Protein AF-0000000074374786 (afdb_homodimer)

InterPro domains:
  IPR005379 Factor o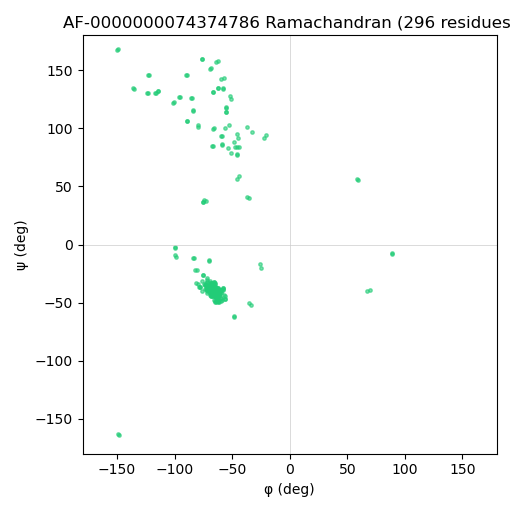f DNA methylation 1-5/IDN2 , domain XH [PF03469] (100-147)
  IPR045177 Factor of DNA methylation 1-5/IDN2 [PTHR21596] (112-147)

Nearest PDB structures (foldseek):
  9brq-assembly1_7  TM=4.230E-01  e=5.115E+00  Mus musculus
  7w1m-assembly1_A  TM=3.892E-01  e=8.309E+00  Homo sapiens
  8t8f-assembly1_E  TM=5.100E-01  e=1.530E+00  Saccharomyces cerevisiae W303

Secondary structure (DSSP, 8-state):
-----------HHHHHHHHHHHHHHHHHHHHHHHHHHHHHHHHHHHHHHHHHHHHHHHHHHHHHHHHHHHHHHHHHHHHHHHHHHHHHTT--TTSSEEEEEEE-S--TT-S---EEEEEEETTTTEEPPHHHHHHHHHHHHHHHHHHHH-/-----------HHHHHHHHHHHHHHHHHHHHHHHHHHHHHHHHHHHHHHHHHHHHHHHHHHHHHHHHHHHHHHHHHHHHHHHHHHHHHTT--TTSSEEEEEEE-S--TT-S---EEEEEEETTTTEEPPHHHHHHHHHHHHHHHHHHHH-

Radius of gyration: 43.71 Å; Cα contacts (8 Å, |Δi|>4): 283; chains: 2; bounding box: 45×149×90 Å

pLDDT: mean 82.84, std 17.41, range [30.39, 98.19]

Foldseek 3Di:
DPPPPPPPPPPVPVVVVVVVVVVVVVVVVVVVVVVVVVVVVVVVVVVVVVVVVVVVVVVVVVVVVVVVVVVVVVVVQVVLQVVLQVVQPPPDLPAQKGKDWDFDPPPVVPPRRDTDIAIAGSVVGDGDGSVVSVVRVVVVVVVVVVVVVD/DPPPPPPPCPPVPVVVVVVVVVVVVVVVVVVVVVVVVVVVVVVVVVVVVVVVVVVVVVVVVVVVVVVVVVVVVVVVQVVLQVVLQVVQPPPDLPAQKGKDWDQDPPPVVPPRRPTDIAIAGSVVGDGDGSVVSVVRVVVVVVVVVVVVVD

Solvent-accessible surface area (backbone atoms only — not comparable to full-atom values): 16540 Å² total; per-residue (Å²): 135,86,75,77,78,76,73,74,78,72,69,66,30,53,57,50,32,52,54,50,52,52,49,51,54,51,48,53,51,50,50,53,51,49,51,52,50,48,51,52,50,52,50,52,52,51,52,51,47,52,51,50,52,50,50,43,51,53,50,51,51,52,43,52,52,50,51,52,53,36,49,53,54,49,48,50,47,50,50,26,44,49,46,48,39,65,63,37,56,91,56,58,80,82,36,62,64,34,63,39,75,40,68,45,77,81,43,80,84,73,56,78,42,63,65,43,78,36,46,22,25,55,84,76,72,41,79,43,51,62,39,55,50,45,49,48,51,46,51,52,28,54,52,34,47,51,59,66,74,103,135,82,76,76,78,74,74,73,76,72,65,66,32,51,59,50,32,53,54,49,52,51,50,50,54,51,48,52,51,51,51,52,51,49,51,51,50,48,52,52,51,54,51,51,51,51,50,51,47,53,52,49,50,52,51,44,52,52,49,50,51,52,44,53,51,50,51,53,54,36,49,53,54,49,48,49,46,50,50,25,44,50,46,49,40,64,61,36,55,89,56,58,80,83,36,61,64,32,62,40,75,42,67,44,76,80,43,80,86,73,58,78,42,63,65,43,77,35,47,22,23,55,82,76,70,39,79,44,52,61,38,56,50,46,50,49,52,46,52,50,29,53,52,33,46,52,60,66,75,104

Organism: Artemisia annua (NCBI:txid35608)

Structure (mmCIF, N/CA/C/O backbone):
data_AF-0000000074374786-model_v1
#
loop_
_entity.id
_entity.type
_entity.pdbx_description
1 polymer 'Factor of DNA methylation 1-5/IDN2 domain-containing protein'
#
loop_
_atom_site.group_PDB
_atom_site.id
_atom_site.type_symbol
_atom_site.label_atom_id
_atom_site.label_alt_id
_atom_site.label_comp_id
_atom_site.label_asym_id
_atom_site.label_entity_id
_atom_site.label_seq_id
_atom_site.pdbx_PDB_ins_code
_atom_site.Cartn_x
_atom_site.Cartn_y
_atom_site.Cartn_z
_atom_site.occupancy
_atom_site.B_iso_or_equiv
_atom_site.auth_seq_id
_atom_site.auth_comp_id
_atom_site.auth_asym_id
_atom_site.auth_atom_id
_atom_site.pdbx_PDB_model_num
ATOM 1 N N . MET A 1 1 ? -25.703 88.125 58.562 1 30.39 1 MET A N 1
ATOM 2 C CA . MET A 1 1 ? -24.25 87.938 58.594 1 30.39 1 MET A CA 1
ATOM 3 C C . MET A 1 1 ? -23.797 87.25 57.312 1 30.39 1 MET A C 1
ATOM 5 O O . MET A 1 1 ? -24.328 86.188 56.938 1 30.39 1 MET A O 1
ATOM 9 N N . LEU A 1 2 ? -23.359 88 56.25 1 35.97 2 LEU A N 1
ATOM 10 C CA . LEU A 1 2 ? -22.953 87.688 54.875 1 35.97 2 LEU A CA 1
ATOM 11 C C . LEU A 1 2 ? -21.656 86.875 54.875 1 35.97 2 LEU A C 1
ATOM 13 O O . LEU A 1 2 ? -20.625 87.312 55.375 1 35.97 2 LEU A O 1
ATOM 17 N N . PHE A 1 3 ? -21.719 85.5 55.031 1 40.88 3 PHE A N 1
ATOM 18 C CA . PHE A 1 3 ? -20.578 84.625 55.031 1 40.88 3 PHE A CA 1
ATOM 19 C C . PHE A 1 3 ? -19.703 84.812 53.812 1 40.88 3 PHE A C 1
ATOM 21 O O . PHE A 1 3 ? -20.219 84.812 52.688 1 40.88 3 PHE A O 1
ATOM 28 N N . PRO A 1 4 ? -18.562 85.5 53.906 1 37.03 4 PRO A N 1
ATOM 29 C CA . PRO A 1 4 ? -17.672 85.688 52.75 1 37.03 4 PRO A CA 1
ATOM 30 C C . PRO A 1 4 ? -17.172 84.312 52.156 1 37.03 4 PRO A C 1
ATOM 32 O O . PRO A 1 4 ? -16.781 83.438 52.906 1 37.03 4 PRO A O 1
ATOM 35 N N . PHE A 1 5 ? -17.875 83.75 51.125 1 38.12 5 PHE A N 1
ATOM 36 C CA . PHE A 1 5 ? -17.406 82.625 50.344 1 38.12 5 PHE A CA 1
ATOM 37 C C . PHE A 1 5 ? -15.938 82.812 49.938 1 38.12 5 PHE A C 1
ATOM 39 O O . PHE A 1 5 ? -15.594 83.812 49.312 1 38.12 5 PHE A O 1
ATOM 46 N N . ILE A 1 6 ? -15.094 82.562 50.906 1 36.75 6 ILE A N 1
ATOM 47 C CA . ILE A 1 6 ? -13.664 82.625 50.594 1 36.75 6 ILE A CA 1
ATOM 48 C C . ILE A 1 6 ? -13.391 81.688 49.375 1 36.75 6 ILE A C 1
ATOM 50 O O . ILE A 1 6 ? -13.641 80.5 49.406 1 36.75 6 ILE A O 1
ATOM 54 N N . ALA A 1 7 ? -13.609 82.125 48.156 1 38.12 7 ALA A N 1
ATOM 55 C CA . ALA A 1 7 ? -13.148 81.562 46.906 1 38.12 7 ALA A CA 1
ATOM 56 C C . ALA A 1 7 ? -11.664 81.188 47 1 38.12 7 ALA A C 1
ATOM 58 O O . ALA A 1 7 ? -10.805 82.062 47 1 38.12 7 ALA A O 1
ATOM 59 N N . ILE A 1 8 ? -11.328 80.375 47.938 1 40.03 8 ILE A N 1
ATOM 60 C CA . ILE A 1 8 ? -9.961 79.875 47.781 1 40.03 8 ILE A CA 1
ATOM 61 C C . ILE A 1 8 ? -9.703 79.438 46.344 1 40.03 8 ILE A C 1
ATOM 63 O O . ILE A 1 8 ? -10.43 78.625 45.812 1 40.03 8 ILE A O 1
ATOM 67 N N . GLY A 1 9 ? -9.352 80.25 45.406 1 33.72 9 GLY A N 1
ATOM 68 C CA . GLY A 1 9 ? -8.875 80.062 44.031 1 33.72 9 GLY A CA 1
ATOM 69 C C . GLY A 1 9 ? -7.969 78.875 43.875 1 33.72 9 GLY A C 1
ATOM 70 O O . GLY A 1 9 ? -6.746 79 43.938 1 33.72 9 GLY A O 1
ATOM 71 N N . PHE A 1 10 ? -8.195 77.688 44.5 1 43.5 10 PHE A N 1
ATOM 72 C CA . PHE A 1 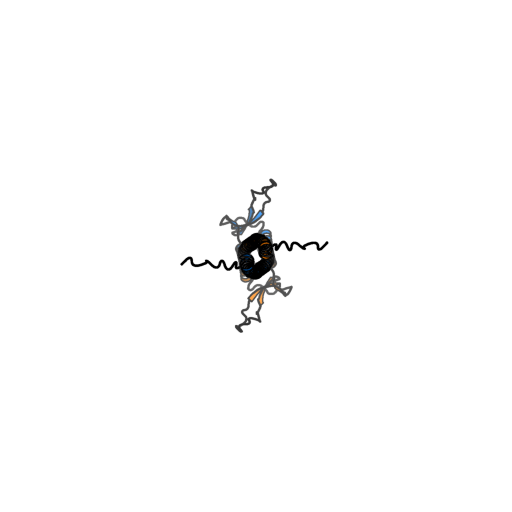10 ? -7.426 76.5 44.125 1 43.5 10 PHE A CA 1
ATOM 73 C C . PHE A 1 10 ? -7.375 76.375 42.594 1 43.5 10 PHE A C 1
ATOM 75 O O . PHE A 1 10 ? -8.414 76.438 41.938 1 43.5 10 PHE A O 1
ATOM 82 N N . SER A 1 11 ? -6.438 76.812 41.875 1 46.09 11 SER A N 1
ATOM 83 C CA . SER A 1 11 ? -6.281 76.812 40.438 1 46.09 11 SER A CA 1
ATOM 84 C C . SER A 1 11 ? -6.594 75.438 39.812 1 46.09 11 SER A C 1
ATOM 86 O O . SER A 1 11 ? -5.949 74.438 40.156 1 46.09 11 SER A O 1
ATOM 88 N N . PRO A 1 12 ? -7.734 74.938 39.469 1 55.72 12 PRO A N 1
ATOM 89 C CA . PRO A 1 12 ? -8.258 73.75 38.75 1 55.72 12 PRO A CA 1
ATOM 90 C C . PRO A 1 12 ? -7.25 73.188 37.75 1 55.72 12 PRO A C 1
ATOM 92 O O . PRO A 1 12 ? -7.266 71.938 37.531 1 55.72 12 PRO A O 1
ATOM 95 N N . SER A 1 13 ? -6.266 73.875 37.375 1 61.19 13 SER A N 1
ATOM 96 C CA . SER A 1 13 ? -5.402 73.5 36.25 1 61.19 13 SER A CA 1
ATOM 97 C C . SER A 1 13 ? -4.379 72.438 36.656 1 61.19 13 SER A C 1
ATOM 99 O O . SER A 1 13 ? -4.117 71.5 35.906 1 61.19 13 SER A O 1
ATOM 101 N N . LYS A 1 14 ? -3.906 72.5 37.906 1 69.19 14 LYS A N 1
ATOM 102 C CA . LYS A 1 14 ? -2.904 71.562 38.344 1 69.19 14 LYS A CA 1
ATOM 103 C C . LYS A 1 14 ? -3.539 70.188 38.688 1 69.19 14 LYS A C 1
ATOM 105 O O . LYS A 1 14 ? -2.98 69.125 38.375 1 69.19 14 LYS A O 1
ATOM 110 N N . LYS A 1 15 ? -4.781 70.188 39.281 1 74.88 15 LYS A N 1
ATOM 111 C CA . LYS A 1 15 ? -5.496 69 39.625 1 74.88 15 LYS A CA 1
ATOM 112 C C . LYS A 1 15 ? -5.871 68.188 38.375 1 74.88 15 LYS A C 1
ATOM 114 O O . LYS A 1 15 ? -5.727 67 38.312 1 74.88 15 LYS A O 1
ATOM 119 N N . GLU A 1 16 ? -6.25 69 37.5 1 76.44 16 GLU A N 1
ATOM 120 C CA . GLU A 1 16 ? -6.605 68.375 36.219 1 76.44 16 GLU A CA 1
ATOM 121 C C . GLU A 1 16 ? -5.391 67.688 35.562 1 76.44 16 GLU A C 1
ATOM 123 O O . GLU A 1 16 ? -5.473 66.625 35.031 1 76.44 16 GLU A O 1
ATOM 128 N N . SER A 1 17 ? -4.277 68.375 35.688 1 77.38 17 SER A N 1
ATOM 129 C CA . SER A 1 17 ? -3.039 67.875 35.156 1 77.38 17 SER A CA 1
ATOM 130 C C . SER A 1 17 ? -2.596 66.625 35.875 1 77.38 17 SER A C 1
ATOM 132 O O . SER A 1 17 ? -2.162 65.625 35.281 1 77.38 17 SER A O 1
ATOM 134 N N . GLU A 1 18 ? -2.807 66.625 37.156 1 80.19 18 GLU A N 1
ATOM 135 C CA . GLU A 1 18 ? -2.426 65.5 37.969 1 80.19 18 GLU A CA 1
ATOM 136 C C . GLU A 1 18 ? -3.32 64.312 37.688 1 80.19 18 GLU A C 1
ATOM 138 O O . GLU A 1 18 ? -2.846 63.156 37.656 1 80.19 18 GLU A O 1
ATOM 143 N N . ASP A 1 19 ? -4.617 64.625 37.5 1 82.19 19 ASP A N 1
ATOM 144 C CA . ASP A 1 19 ? -5.566 63.531 37.156 1 82.19 19 ASP A CA 1
ATOM 145 C C . ASP A 1 19 ? -5.281 62.969 35.781 1 82.19 19 ASP A C 1
ATOM 147 O O . ASP A 1 19 ? -5.348 61.75 35.594 1 82.19 19 ASP A O 1
ATOM 151 N N . LEU A 1 20 ? -4.852 63.75 34.906 1 78.44 20 LEU A N 1
ATOM 152 C CA . LEU A 1 20 ? -4.539 63.312 33.531 1 78.44 20 LEU A CA 1
ATOM 153 C C . LEU A 1 20 ? -3.254 62.5 33.5 1 78.44 20 LEU A C 1
ATOM 155 O O . LEU A 1 20 ? -3.158 61.531 32.781 1 78.44 20 LEU A O 1
ATOM 159 N N . LYS A 1 21 ? -2.336 62.875 34.344 1 81.81 21 LYS A N 1
ATOM 160 C CA . LYS A 1 21 ? -1.081 62.125 34.469 1 81.81 21 LYS A CA 1
ATOM 161 C C . LYS A 1 21 ? -1.312 60.75 35.031 1 81.81 21 LYS A C 1
ATOM 163 O O . LYS A 1 21 ? -0.73 59.75 34.562 1 81.81 21 LYS A O 1
ATOM 168 N N . LYS A 1 22 ? -2.236 60.594 35.906 1 84.44 22 LYS A N 1
ATOM 169 C CA . LYS A 1 22 ? -2.57 59.312 36.5 1 84.44 22 LYS A CA 1
ATOM 170 C C . LYS A 1 22 ? -3.246 58.406 35.469 1 84.44 22 LYS A C 1
ATOM 172 O O . LYS A 1 22 ? -2.947 57.219 35.406 1 84.44 22 LYS A O 1
ATOM 177 N N . GLU A 1 23 ? -4.09 59.062 34.719 1 81.56 23 GLU A N 1
ATOM 178 C CA . GLU A 1 23 ? -4.781 58.281 33.688 1 81.56 23 GLU A CA 1
ATOM 179 C C . GLU A 1 23 ? -3.816 57.812 32.625 1 81.56 23 GLU A C 1
ATOM 181 O O . GLU A 1 23 ? -3.9 56.688 32.156 1 81.56 23 GLU A O 1
ATOM 186 N N . LEU A 1 24 ? -2.854 58.625 32.281 1 82.12 24 LEU A N 1
ATOM 187 C CA . LEU A 1 24 ? -1.853 58.281 31.281 1 82.12 24 LEU A CA 1
ATOM 188 C C . LEU A 1 24 ? -0.989 57.125 31.75 1 82.12 24 LEU A C 1
ATOM 190 O O . LEU A 1 24 ? -0.704 56.219 30.969 1 82.12 24 LEU A O 1
ATOM 194 N N . VAL A 1 25 ? -0.719 57.188 33 1 83.25 25 VAL A N 1
ATOM 195 C CA . VAL A 1 25 ? 0.105 56.125 33.562 1 83.25 25 VAL A CA 1
ATOM 196 C C . VAL A 1 25 ? -0.662 54.812 33.562 1 83.25 25 VAL A C 1
ATOM 198 O O . VAL A 1 25 ? -0.1 53.781 33.219 1 83.25 25 VAL A O 1
ATOM 201 N N . ALA A 1 26 ? -2.002 54.875 33.75 1 87.31 26 ALA A N 1
ATOM 202 C CA . ALA A 1 26 ? -2.85 53.688 33.75 1 87.31 26 ALA A CA 1
ATOM 203 C C . ALA A 1 26 ? -2.984 53.125 32.344 1 87.31 26 ALA A C 1
ATOM 205 O O . ALA A 1 26 ? -2.912 51.906 32.188 1 87.31 26 ALA A O 1
ATOM 206 N N . ILE A 1 27 ? -3.016 53.969 31.469 1 81.69 27 ILE A N 1
ATOM 207 C CA . ILE A 1 27 ? -3.188 53.531 30.094 1 81.69 27 ILE A CA 1
ATOM 208 C C . ILE A 1 27 ? -1.895 52.875 29.594 1 81.69 27 ILE A C 1
ATOM 210 O O . ILE A 1 27 ? -1.924 51.844 28.922 1 81.69 27 ILE A O 1
ATOM 214 N N . TYR A 1 28 ? -0.793 53.438 30 1 82.81 28 TYR A N 1
ATOM 215 C CA . TYR A 1 28 ? 0.498 52.906 29.594 1 82.81 28 TYR A CA 1
ATOM 216 C C . TYR A 1 28 ? 0.706 51.5 30.172 1 82.81 28 TYR A C 1
ATOM 218 O O . TYR A 1 28 ? 1.238 50.625 29.5 1 82.81 28 TYR A O 1
ATOM 226 N N . LYS A 1 29 ? 0.155 51.312 31.344 1 85.62 29 LYS A N 1
ATOM 227 C CA . LYS A 1 29 ? 0.26 50 31.984 1 85.62 29 LYS A CA 1
ATOM 228 C C . LYS A 1 29 ? -0.615 48.969 31.281 1 85.62 29 LYS A C 1
ATOM 230 O O . LYS A 1 29 ? -0.199 47.844 31.094 1 85.62 29 LYS A O 1
ATOM 235 N N . GLN A 1 30 ? -1.763 49.438 30.875 1 82.75 30 GLN A N 1
ATOM 236 C CA . GLN A 1 30 ? -2.678 48.531 30.172 1 82.75 30 GLN A CA 1
ATOM 237 C C . GLN A 1 30 ? -2.119 48.156 28.797 1 82.75 30 GLN A C 1
ATOM 239 O O . GLN A 1 30 ? -2.195 47 28.406 1 82.75 30 GLN A O 1
ATOM 244 N N . ILE A 1 31 ? -1.527 49.125 28.219 1 78.88 31 ILE A N 1
ATOM 245 C CA . ILE A 1 31 ? -0.938 48.875 26.906 1 78.88 31 ILE A CA 1
ATOM 246 C C . ILE A 1 31 ? 0.208 47.875 27.031 1 78.88 31 ILE A C 1
ATOM 248 O O . ILE A 1 31 ? 0.322 46.938 26.219 1 78.88 31 ILE A O 1
ATOM 252 N N . ALA A 1 32 ? 0.968 48.062 28.078 1 81.94 32 ALA A N 1
ATOM 253 C CA . ALA A 1 32 ? 2.1 47.156 28.312 1 81.94 32 ALA A CA 1
ATOM 254 C C . ALA A 1 32 ? 1.625 45.75 28.562 1 81.94 32 ALA A C 1
ATOM 256 O O . ALA A 1 32 ? 2.209 44.781 28.047 1 81.94 32 ALA A O 1
ATOM 257 N N . GLU A 1 33 ? 0.5 45.594 29.266 1 83.5 33 GLU A N 1
ATOM 258 C CA . GLU A 1 33 ? -0.062 44.281 29.562 1 83.5 33 GLU A CA 1
ATOM 259 C C . GLU A 1 33 ? -0.651 43.625 28.312 1 83.5 33 GLU A C 1
ATOM 261 O O . GLU A 1 33 ? -0.465 42.438 28.094 1 83.5 33 GLU A O 1
ATOM 266 N N . LEU A 1 34 ? -1.238 44.406 27.531 1 77.69 34 LEU A N 1
ATOM 267 C CA . LEU A 1 34 ? -1.846 43.938 26.297 1 77.69 34 LEU A CA 1
ATOM 268 C C . LEU A 1 34 ? -0.777 43.5 25.297 1 77.69 34 LEU A C 1
ATOM 270 O O . LEU A 1 34 ? -0.939 42.469 24.625 1 77.69 34 LEU A O 1
ATOM 274 N N . GLU A 1 35 ? 0.297 44.25 25.297 1 79.38 35 GLU A N 1
ATOM 275 C CA . GLU A 1 35 ? 1.415 43.875 24.438 1 79.38 35 GLU A CA 1
ATOM 276 C C . GLU A 1 35 ? 2.033 42.562 24.844 1 79.38 35 GLU A C 1
ATOM 278 O O . GLU A 1 35 ? 2.387 41.75 24 1 79.38 35 GLU A O 1
ATOM 283 N N . GLU A 1 36 ? 2.078 42.406 26.141 1 85.88 36 GLU A N 1
ATOM 284 C CA . GLU A 1 36 ? 2.645 41.156 26.656 1 85.88 36 GLU A CA 1
ATOM 285 C C . GLU A 1 36 ? 1.751 39.969 26.328 1 85.88 36 GLU A C 1
ATOM 287 O O . GLU A 1 36 ? 2.24 38.906 25.922 1 85.88 36 GLU A O 1
ATOM 292 N N . GLN A 1 37 ? 0.446 40.156 26.406 1 83.25 37 GLN A N 1
ATOM 293 C CA . GLN A 1 37 ? -0.517 39.094 26.109 1 83.25 37 GLN A CA 1
ATOM 294 C C . GLN A 1 37 ? -0.536 38.75 24.625 1 83.25 37 GLN A C 1
ATOM 296 O O . GLN A 1 37 ? -0.607 37.594 24.234 1 83.25 37 GLN A O 1
ATOM 301 N N . LEU A 1 38 ? -0.424 39.781 23.891 1 80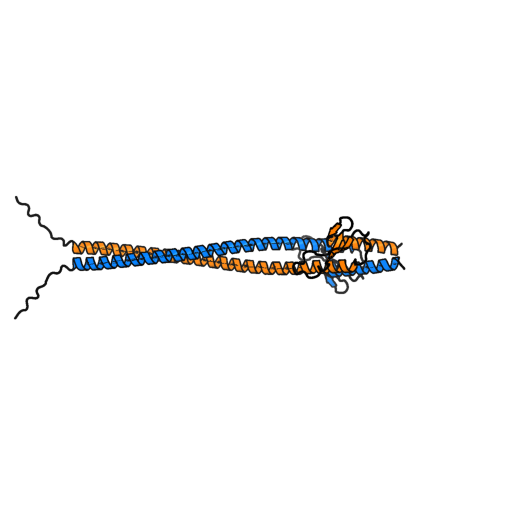.75 38 LEU A N 1
ATOM 302 C CA . LEU A 1 38 ? -0.408 39.625 22.438 1 80.75 38 LEU A CA 1
ATOM 303 C C . LEU A 1 38 ? 0.835 38.844 22 1 80.75 38 LEU A C 1
ATOM 305 O O . LEU A 1 38 ? 0.754 37.969 21.156 1 80.75 38 LEU A O 1
ATOM 309 N N . LYS A 1 39 ? 1.898 39.25 22.578 1 84.31 39 LYS A N 1
ATOM 310 C CA . LYS A 1 39 ? 3.148 38.531 22.281 1 84.31 39 LYS A CA 1
ATOM 311 C C . LYS A 1 39 ? 3.055 37.062 22.656 1 84.31 39 LYS A C 1
ATOM 313 O O . LYS A 1 39 ? 3.426 36.188 21.875 1 84.31 39 LYS A O 1
ATOM 318 N N . ALA A 1 40 ? 2.479 36.719 23.766 1 87.5 40 ALA A N 1
ATOM 319 C CA . ALA A 1 40 ? 2.342 35.344 24.25 1 87.5 40 ALA A CA 1
ATOM 320 C C . ALA A 1 40 ? 1.418 34.531 23.344 1 87.5 40 ALA A C 1
ATOM 322 O O . ALA A 1 40 ? 1.714 33.375 23.016 1 87.5 40 ALA A O 1
ATOM 323 N N . LYS A 1 41 ? 0.372 35.188 22.953 1 83.62 41 LYS A N 1
ATOM 324 C CA . LYS A 1 41 ? -0.595 34.531 22.094 1 83.62 41 LYS A CA 1
ATOM 325 C C . LYS A 1 41 ? 0.005 34.25 20.719 1 83.62 41 LYS A C 1
ATOM 327 O O . LYS A 1 41 ? -0.188 33.156 20.156 1 83.62 41 LYS A O 1
ATOM 332 N N . THR A 1 42 ? 0.714 35.219 20.156 1 82.69 42 THR A N 1
ATOM 333 C CA . THR A 1 42 ? 1.361 35.062 18.859 1 82.69 42 THR A CA 1
ATOM 334 C C . THR A 1 42 ? 2.398 33.938 18.906 1 82.69 42 THR A C 1
ATOM 336 O O . THR A 1 42 ? 2.486 33.125 17.969 1 82.69 42 THR A O 1
ATOM 339 N N . GLU A 1 43 ? 3.078 33.906 19.984 1 85.75 43 GLU A N 1
ATOM 340 C CA . GLU A 1 43 ? 4.09 32.875 20.141 1 85.75 43 GLU A CA 1
ATOM 341 C C . GLU A 1 43 ? 3.447 31.484 20.25 1 85.75 43 GLU A C 1
ATOM 343 O O . GLU A 1 43 ? 3.945 30.516 19.672 1 85.75 43 GLU A O 1
ATOM 348 N N . SER A 1 44 ? 2.357 31.422 20.938 1 88.44 44 SER A N 1
ATOM 349 C CA . SER A 1 44 ? 1.634 30.156 21.078 1 88.44 44 SER A CA 1
ATOM 350 C C . SER A 1 44 ? 1.09 29.672 19.734 1 88.44 44 SER A C 1
ATOM 352 O O . SER A 1 44 ? 1.218 28.5 19.391 1 88.44 44 SER A O 1
ATOM 354 N N . LEU A 1 45 ? 0.626 30.594 18.969 1 84.12 45 LEU A N 1
ATOM 355 C CA . LEU A 1 45 ? 0.064 30.266 17.656 1 84.12 45 LEU A CA 1
ATOM 356 C C . LEU A 1 45 ? 1.162 29.859 16.688 1 84.12 45 LEU A C 1
ATOM 358 O O . LEU A 1 45 ? 0.988 28.922 15.898 1 84.12 45 LEU A O 1
ATOM 362 N N . HIS A 1 46 ? 2.244 30.562 16.781 1 83.44 46 HIS A N 1
ATOM 363 C CA . HIS A 1 46 ? 3.402 30.203 15.961 1 83.44 46 HIS A CA 1
ATOM 364 C C . HIS A 1 46 ? 3.912 28.812 16.297 1 83.44 46 HIS A C 1
ATOM 366 O O . HIS A 1 46 ? 4.203 28.016 15.391 1 83.44 46 HIS A O 1
ATOM 372 N N . SER A 1 47 ? 3.93 28.469 17.547 1 89.5 47 SER A N 1
ATOM 373 C CA . SER A 1 47 ? 4.371 27.156 17.984 1 89.5 47 SER A CA 1
ATOM 374 C C . SER A 1 47 ? 3.436 26.062 17.484 1 89.5 47 SER A C 1
ATOM 376 O O . SER A 1 47 ? 3.891 25.016 17 1 89.5 47 SER A O 1
ATOM 378 N N . LYS A 1 48 ? 2.219 26.297 17.562 1 86.94 48 LYS A N 1
ATOM 379 C CA . LYS A 1 48 ? 1.232 25.328 17.094 1 86.94 48 LYS A CA 1
ATOM 380 C C . LYS A 1 48 ? 1.352 25.109 15.586 1 86.94 48 LYS A C 1
ATOM 382 O O . LYS A 1 48 ? 1.287 23.969 15.117 1 86.94 48 LYS A O 1
ATOM 387 N N . SER A 1 49 ? 1.509 26.203 14.852 1 84.5 49 SER A N 1
ATOM 388 C CA . SER A 1 49 ? 1.674 26.125 13.406 1 84.5 49 SER A CA 1
ATOM 389 C C . SER A 1 49 ? 2.902 25.297 13.031 1 84.5 49 SER A C 1
ATOM 391 O O . SER A 1 49 ? 2.852 24.484 12.109 1 84.5 49 SER A O 1
ATOM 393 N N . MET A 1 50 ? 3.924 25.469 13.773 1 87.94 50 MET A N 1
ATOM 394 C CA . MET A 1 50 ? 5.16 24.734 13.523 1 87.94 50 MET A CA 1
ATOM 395 C C . MET A 1 50 ? 4.984 23.25 13.812 1 87.94 50 MET A C 1
ATOM 397 O O . MET A 1 50 ? 5.477 22.406 13.07 1 87.94 50 MET A O 1
ATOM 401 N N . GLU A 1 51 ? 4.258 22.938 14.797 1 91.12 51 GLU A N 1
ATOM 402 C CA . GLU A 1 51 ? 3.982 21.547 15.141 1 91.12 51 GLU A CA 1
ATOM 403 C C . GLU A 1 51 ? 3.158 20.859 14.055 1 91.12 51 GLU A C 1
ATOM 405 O O . GLU A 1 51 ? 3.436 19.719 13.688 1 91.12 51 GLU A O 1
ATOM 410 N N . LEU A 1 52 ? 2.287 21.578 13.547 1 90.69 52 LEU A N 1
ATOM 411 C CA . LEU A 1 52 ? 1.408 21.031 12.523 1 90.69 52 LEU A CA 1
ATOM 412 C C . LEU A 1 52 ? 2.162 20.828 11.211 1 90.69 52 LEU A C 1
ATOM 414 O O . LEU A 1 52 ? 1.952 19.828 10.523 1 90.69 52 LEU A O 1
ATOM 418 N N . GLU A 1 53 ? 3.057 21.703 10.953 1 88.56 53 GLU A N 1
ATOM 419 C CA . GLU A 1 53 ? 3.883 21.578 9.758 1 88.56 53 GLU A CA 1
ATOM 420 C C . GLU A 1 53 ? 4.789 20.359 9.836 1 88.56 53 GLU A C 1
ATOM 422 O O . GLU A 1 53 ? 4.957 19.641 8.844 1 88.56 53 GLU A O 1
ATOM 427 N N . ILE A 1 54 ? 5.273 20.109 10.953 1 92.31 54 ILE A N 1
ATOM 428 C CA . ILE A 1 54 ? 6.133 18.953 11.172 1 92.31 54 ILE A CA 1
ATOM 429 C C . ILE A 1 54 ? 5.316 17.672 11.039 1 92.31 54 ILE A C 1
ATOM 431 O O . ILE A 1 54 ? 5.742 16.734 10.375 1 92.31 54 ILE A O 1
ATOM 435 N N . ALA A 1 55 ? 4.164 17.703 11.602 1 89.62 55 ALA A N 1
ATOM 436 C CA . ALA A 1 55 ? 3.281 16.547 11.516 1 89.62 55 ALA A CA 1
ATOM 437 C C . ALA A 1 55 ? 2.912 16.25 10.07 1 89.62 55 ALA A C 1
ATOM 439 O O . ALA A 1 55 ? 2.908 15.086 9.648 1 89.62 55 ALA A O 1
ATOM 440 N N . LEU A 1 56 ? 2.668 17.297 9.398 1 90 56 LEU A N 1
ATOM 441 C CA . LEU A 1 56 ? 2.314 17.141 7.988 1 90 56 LEU A CA 1
ATOM 442 C C . LEU A 1 56 ? 3.471 16.547 7.195 1 90 56 LEU A C 1
ATOM 444 O O . LEU A 1 56 ? 3.264 15.664 6.363 1 90 56 LEU A O 1
ATOM 448 N N . GLN A 1 57 ? 4.555 16.953 7.453 1 92.38 57 GLN A N 1
ATOM 449 C CA . GLN A 1 57 ? 5.727 16.438 6.75 1 92.38 57 GLN A CA 1
ATOM 450 C C . GLN A 1 57 ? 5.977 14.977 7.074 1 92.38 57 GLN A C 1
ATOM 452 O O . GLN A 1 57 ? 6.324 14.188 6.191 1 92.38 57 GLN A O 1
ATOM 457 N N . GLU A 1 58 ? 5.781 14.633 8.289 1 93.31 58 GLU A N 1
ATOM 458 C CA . GLU A 1 58 ? 5.938 13.242 8.711 1 93.31 58 GLU A CA 1
ATOM 459 C C . GLU A 1 58 ? 4.922 12.336 8.023 1 93.31 58 GLU A C 1
ATOM 461 O O . GLU A 1 58 ? 5.266 11.25 7.551 1 93.31 58 GLU A O 1
ATOM 466 N N . LEU A 1 59 ? 3.811 12.828 7.934 1 90.75 59 LEU A N 1
ATOM 467 C CA . LEU A 1 59 ? 2.748 12.039 7.312 1 90.75 59 LEU A CA 1
ATOM 468 C C . LEU A 1 59 ? 2.971 11.914 5.809 1 90.75 59 LEU A C 1
ATOM 470 O O . LEU A 1 59 ? 2.688 10.867 5.219 1 90.75 59 LEU A O 1
ATOM 474 N N . GLU A 1 60 ? 3.459 12.914 5.246 1 90.75 60 GLU A N 1
ATOM 475 C CA . GLU A 1 60 ? 3.789 12.875 3.824 1 90.75 60 GLU A CA 1
ATOM 476 C C . GLU A 1 60 ? 4.879 11.844 3.541 1 90.75 60 GLU A C 1
ATOM 478 O O . GLU A 1 60 ? 4.809 11.117 2.549 1 90.75 60 GLU A O 1
ATOM 483 N N . ASN A 1 61 ? 5.781 11.812 4.395 1 93.19 61 ASN A N 1
ATOM 484 C CA . ASN A 1 61 ? 6.852 10.836 4.254 1 93.19 61 ASN A CA 1
ATOM 485 C C . ASN A 1 61 ? 6.332 9.406 4.422 1 93.19 61 ASN A C 1
ATOM 487 O O . ASN A 1 61 ? 6.723 8.508 3.676 1 93.19 61 ASN A O 1
ATOM 491 N N . LEU A 1 62 ? 5.488 9.211 5.363 1 89.69 62 LEU A N 1
ATOM 492 C CA . LEU A 1 62 ? 4.875 7.902 5.574 1 89.69 62 LEU A CA 1
ATOM 493 C C . LEU A 1 62 ? 4.055 7.484 4.359 1 89.69 62 LEU A C 1
ATOM 495 O O . LEU A 1 62 ? 4.121 6.332 3.93 1 89.69 62 LEU A O 1
ATOM 499 N N . GLN A 1 63 ? 3.393 8.453 3.799 1 86.12 63 GLN A N 1
ATOM 500 C CA . GLN A 1 63 ? 2.594 8.188 2.607 1 86.12 63 GLN A CA 1
ATOM 501 C C . GLN A 1 63 ? 3.475 7.762 1.438 1 86.12 63 GLN A C 1
ATOM 503 O O . GLN A 1 63 ? 3.125 6.844 0.693 1 86.12 63 GLN A O 1
ATOM 508 N N . LYS A 1 64 ? 4.504 8.422 1.287 1 92.38 64 LYS A N 1
ATOM 509 C CA . LYS A 1 64 ? 5.434 8.086 0.217 1 92.38 64 LYS A CA 1
ATOM 510 C C . LYS A 1 64 ? 5.988 6.676 0.397 1 92.38 64 LYS A C 1
ATOM 512 O O . LYS A 1 64 ? 6.047 5.898 -0.559 1 92.38 64 LYS A O 1
ATOM 517 N N . ASN A 1 65 ? 6.324 6.297 1.65 1 92.62 65 ASN A N 1
ATOM 518 C CA . ASN A 1 65 ? 6.852 4.969 1.945 1 92.62 65 ASN A CA 1
ATOM 519 C C . ASN A 1 65 ? 5.809 3.885 1.698 1 92.62 65 ASN A C 1
ATOM 521 O O . ASN A 1 65 ? 6.109 2.854 1.094 1 92.62 65 ASN A O 1
ATOM 525 N N . LEU A 1 66 ? 4.684 4.145 2.055 1 88.94 66 LEU A N 1
ATOM 526 C CA . LEU A 1 66 ? 3.604 3.182 1.866 1 88.94 66 LEU A CA 1
ATOM 527 C C . LEU A 1 66 ? 3.307 2.98 0.384 1 88.94 66 LEU A C 1
ATOM 529 O O . LEU A 1 66 ? 3.068 1.854 -0.058 1 88.94 66 LEU A O 1
ATOM 533 N N . THR A 1 67 ? 3.309 4.062 -0.347 1 92.12 67 THR A N 1
ATOM 534 C CA . THR A 1 67 ? 3.088 3.982 -1.786 1 92.12 67 THR A CA 1
ATOM 535 C C . THR A 1 67 ? 4.18 3.15 -2.453 1 92.12 67 THR A C 1
ATOM 537 O O . THR A 1 67 ? 3.896 2.34 -3.338 1 92.12 67 THR A O 1
ATOM 540 N N . LEU A 1 68 ? 5.395 3.301 -2.037 1 93.44 68 LEU A N 1
ATOM 541 C CA . LEU A 1 68 ? 6.5 2.518 -2.582 1 93.44 68 LEU A CA 1
ATOM 542 C C . LEU A 1 68 ? 6.324 1.037 -2.266 1 93.44 68 LEU A C 1
ATOM 544 O O . LEU A 1 68 ? 6.508 0.185 -3.137 1 93.44 68 LEU A O 1
ATOM 548 N N . ASP A 1 69 ? 5.961 0.776 -1.017 1 90.06 69 ASP A N 1
ATOM 549 C CA . ASP A 1 69 ? 5.723 -0.606 -0.615 1 90.06 69 ASP A CA 1
ATOM 550 C C . ASP A 1 69 ? 4.582 -1.224 -1.423 1 90.06 69 ASP A C 1
ATOM 552 O O . ASP A 1 69 ? 4.684 -2.363 -1.88 1 90.06 69 ASP A O 1
ATOM 556 N N . PHE A 1 70 ? 3.559 -0.508 -1.612 1 91.5 70 PHE A N 1
ATOM 557 C CA . PHE A 1 70 ? 2.406 -0.941 -2.395 1 91.5 70 PHE A CA 1
ATOM 558 C C . PHE A 1 70 ? 2.812 -1.259 -3.828 1 91.5 70 PHE A C 1
ATOM 560 O O . PHE A 1 70 ? 2.393 -2.273 -4.387 1 91.5 70 PHE A O 1
ATOM 567 N N . ASN A 1 71 ? 3.551 -0.387 -4.348 1 92.06 71 ASN A N 1
ATOM 568 C CA . ASN A 1 71 ? 3.979 -0.568 -5.73 1 92.06 71 ASN A CA 1
ATOM 569 C C . ASN A 1 71 ? 4.824 -1.827 -5.891 1 92.06 71 ASN A C 1
ATOM 571 O O . ASN A 1 71 ? 4.672 -2.562 -6.871 1 92.06 71 ASN A O 1
ATOM 575 N N . VAL A 1 72 ? 5.664 -2.113 -4.988 1 92.44 72 VAL A N 1
ATOM 576 C CA . VAL A 1 72 ? 6.484 -3.316 -5.031 1 92.44 72 VAL A CA 1
ATOM 577 C C . VAL A 1 72 ? 5.594 -4.555 -5 1 92.44 72 VAL A C 1
ATOM 579 O O . VAL A 1 72 ? 5.738 -5.453 -5.832 1 92.44 72 VAL A O 1
ATOM 582 N N . LYS A 1 73 ? 4.656 -4.633 -4.082 1 91.25 73 LYS A N 1
ATOM 583 C CA . LYS A 1 73 ? 3.734 -5.758 -3.969 1 91.25 73 LYS A CA 1
ATOM 584 C C . LYS A 1 73 ? 2.867 -5.887 -5.219 1 91.25 73 LYS A C 1
ATOM 586 O O . LYS A 1 73 ? 2.629 -6.996 -5.703 1 91.25 73 LYS A O 1
ATOM 591 N N . ASN A 1 74 ? 2.516 -4.785 -5.695 1 89.69 74 ASN A N 1
ATOM 592 C CA . ASN A 1 74 ? 1.701 -4.762 -6.906 1 89.69 74 ASN A CA 1
ATOM 593 C C . ASN A 1 74 ? 2.463 -5.32 -8.102 1 89.69 74 ASN A C 1
ATOM 595 O O . ASN A 1 74 ? 1.914 -6.098 -8.883 1 89.69 74 ASN A O 1
ATOM 599 N N . TYR A 1 75 ? 3.641 -4.953 -8.195 1 93.44 75 TYR A N 1
ATOM 600 C CA . TYR A 1 75 ? 4.473 -5.449 -9.289 1 93.44 75 TYR A CA 1
ATOM 601 C C . TYR A 1 75 ? 4.688 -6.953 -9.172 1 93.44 75 TYR A C 1
ATOM 603 O O . TYR A 1 75 ? 4.617 -7.676 -10.164 1 93.44 75 TYR A O 1
ATOM 611 N N . GLU A 1 76 ? 4.91 -7.441 -7.996 1 94.62 76 GLU A N 1
ATOM 612 C CA . GLU A 1 76 ? 5.098 -8.875 -7.781 1 94.62 76 GLU A CA 1
ATOM 613 C C . GLU A 1 76 ? 3.844 -9.656 -8.164 1 94.62 76 GLU A C 1
ATOM 615 O O . GLU A 1 76 ? 3.93 -10.695 -8.828 1 94.62 76 GLU A O 1
ATOM 620 N N . LEU A 1 77 ? 2.771 -9.141 -7.762 1 95.56 77 LEU A N 1
ATOM 621 C CA . LEU A 1 77 ? 1.497 -9.773 -8.07 1 95.56 77 LEU A CA 1
ATOM 622 C C . LEU A 1 77 ? 1.253 -9.797 -9.578 1 95.56 77 LEU A C 1
ATOM 624 O O . LEU A 1 77 ? 0.886 -10.836 -10.141 1 95.56 77 LEU A O 1
ATOM 628 N N . GLN A 1 78 ? 1.5 -8.672 -10.211 1 95.62 78 GLN A N 1
ATOM 629 C CA . GLN A 1 78 ? 1.259 -8.547 -11.648 1 95.62 78 GLN A CA 1
ATOM 630 C C . GLN A 1 78 ? 2.221 -9.422 -12.445 1 95.62 78 GLN A C 1
ATOM 632 O O . GLN A 1 78 ? 1.832 -10.031 -13.445 1 95.62 78 GLN A O 1
ATOM 637 N N . ASP A 1 79 ? 3.436 -9.445 -11.984 1 96.19 79 ASP A N 1
ATOM 638 C CA . ASP A 1 79 ? 4.414 -10.281 -12.672 1 96.19 79 ASP A CA 1
ATOM 639 C C . ASP A 1 79 ? 4.031 -11.758 -12.594 1 96.19 79 ASP A C 1
ATOM 641 O O . ASP A 1 79 ? 4.09 -12.469 -13.594 1 96.19 79 ASP A O 1
ATOM 645 N N . ALA A 1 80 ? 3.627 -12.164 -11.422 1 97.75 80 ALA A N 1
ATOM 646 C CA . ALA A 1 80 ? 3.225 -13.555 -11.242 1 97.75 80 ALA A CA 1
ATOM 647 C C . ALA A 1 80 ? 1.979 -13.875 -12.062 1 97.75 80 ALA A C 1
ATOM 649 O O . ALA A 1 80 ? 1.889 -14.945 -12.672 1 97.75 80 ALA A O 1
ATOM 650 N N . THR A 1 81 ? 1.068 -12.961 -12.086 1 97.06 81 THR A N 1
ATOM 651 C CA . THR A 1 81 ? -0.158 -13.133 -12.859 1 97.06 81 THR A CA 1
ATOM 652 C C . THR A 1 81 ? 0.15 -13.234 -14.352 1 97.06 81 THR A C 1
ATOM 654 O O . THR A 1 81 ? -0.424 -14.062 -15.055 1 97.06 81 THR A O 1
ATOM 657 N N . ARG A 1 82 ? 1.046 -12.414 -14.844 1 96.31 82 ARG A N 1
ATOM 658 C CA . ARG A 1 82 ? 1.422 -12.43 -16.25 1 96.31 82 ARG A CA 1
ATOM 659 C C . ARG A 1 82 ? 2.051 -13.766 -16.641 1 96.31 82 ARG A C 1
ATOM 661 O O . ARG A 1 82 ? 1.799 -14.281 -17.734 1 96.31 82 ARG A O 1
ATOM 668 N N . GLU A 1 83 ? 2.859 -14.281 -15.727 1 96.75 83 GLU A N 1
ATOM 669 C CA . GLU A 1 83 ? 3.455 -15.586 -15.977 1 96.75 83 GLU A CA 1
ATOM 670 C C . GLU A 1 83 ? 2.383 -16.672 -16.109 1 96.75 83 GLU A C 1
ATOM 672 O O . GLU A 1 83 ? 2.457 -17.516 -17 1 96.75 83 GLU A O 1
ATOM 677 N N . LEU A 1 84 ? 1.421 -16.578 -15.273 1 97.31 84 LEU A N 1
ATOM 678 C CA . LEU A 1 84 ? 0.339 -17.562 -15.297 1 97.31 84 LEU A CA 1
ATOM 679 C C . LEU A 1 84 ? -0.494 -17.406 -16.562 1 97.31 84 LEU A C 1
ATOM 681 O O . LEU A 1 84 ? -0.8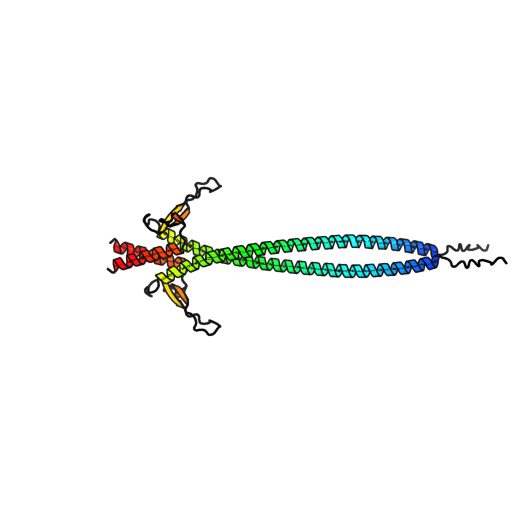25 -18.406 -17.219 1 97.31 84 LEU A O 1
ATOM 685 N N . ILE A 1 85 ? -0.749 -16.203 -16.906 1 96.69 85 ILE A N 1
ATOM 686 C CA . ILE A 1 85 ? -1.5 -15.922 -18.125 1 96.69 85 ILE A CA 1
ATOM 687 C C . ILE A 1 85 ? -0.726 -16.438 -19.328 1 96.69 85 ILE A C 1
ATOM 689 O O . ILE A 1 85 ? -1.283 -17.141 -20.188 1 96.69 85 ILE A O 1
ATOM 693 N N . GLY A 1 86 ? 0.493 -16.125 -19.406 1 95.81 86 GLY A N 1
ATOM 694 C CA . GLY A 1 86 ? 1.319 -16.609 -20.5 1 95.81 86 GLY A CA 1
ATOM 695 C C . GLY A 1 86 ? 1.365 -18.125 -20.594 1 95.81 86 GLY A C 1
ATOM 696 O O . GLY A 1 86 ? 1.354 -18.688 -21.688 1 95.81 86 GLY A O 1
ATOM 697 N N . GLY A 1 87 ? 1.378 -18.797 -19.438 1 95.25 87 GLY A N 1
ATOM 698 C CA . GLY A 1 87 ? 1.467 -20.25 -19.375 1 95.25 87 GLY A CA 1
ATOM 699 C C . GLY A 1 87 ? 0.167 -20.938 -19.734 1 95.25 87 GLY A C 1
ATOM 700 O O . GLY A 1 87 ? 0.178 -22.062 -20.25 1 95.25 87 GLY A O 1
ATOM 701 N N . LEU A 1 88 ? -0.889 -20.25 -19.531 1 94.94 88 LEU A N 1
ATOM 702 C CA . LEU A 1 88 ? -2.189 -20.875 -19.719 1 94.94 88 LEU A CA 1
ATOM 703 C C . LEU A 1 88 ? -2.783 -20.516 -21.078 1 94.94 88 LEU A C 1
ATOM 705 O O . LEU A 1 88 ? -3.852 -21 -21.438 1 94.94 88 LEU A O 1
ATOM 709 N N . LYS A 1 89 ? -2.016 -19.672 -21.734 1 91.94 89 LYS A N 1
ATOM 710 C CA . LYS A 1 89 ? -2.482 -19.312 -23.062 1 91.94 89 LYS A CA 1
ATOM 711 C C . LYS A 1 89 ? -2.633 -20.547 -23.938 1 91.94 89 LYS A C 1
ATOM 713 O O . LYS A 1 89 ? -1.744 -21.406 -23.969 1 91.94 89 LYS A O 1
ATOM 718 N N . GLY A 1 90 ? -3.779 -20.672 -24.688 1 86.31 90 GLY A N 1
ATOM 719 C CA . GLY A 1 90 ? -4.008 -21.797 -25.594 1 86.31 90 GLY A CA 1
ATOM 720 C C . GLY A 1 90 ? -4.672 -22.984 -24.922 1 86.31 90 GLY A C 1
ATOM 721 O O . GLY A 1 90 ? -5 -23.969 -25.578 1 86.31 90 GLY A O 1
ATOM 722 N N . ASN A 1 91 ? -4.832 -22.953 -23.578 1 86.38 91 ASN A N 1
ATOM 723 C CA . ASN A 1 91 ? -5.551 -24.016 -22.875 1 86.38 91 ASN A CA 1
ATOM 724 C C . ASN A 1 91 ? -7.016 -24.078 -23.297 1 86.38 91 ASN A C 1
ATOM 726 O O . ASN A 1 91 ? -7.566 -23.094 -23.781 1 86.38 91 ASN A O 1
ATOM 730 N N . SER A 1 92 ? -7.566 -25.234 -23.094 1 86.06 92 SER A N 1
ATOM 731 C CA . SER A 1 92 ? -8.945 -25.469 -23.484 1 86.06 92 SER A CA 1
ATOM 732 C C . SER A 1 92 ? -9.898 -24.484 -22.828 1 86.06 92 SER A C 1
ATOM 734 O O . SER A 1 92 ? -9.734 -24.156 -21.641 1 86.06 92 SER A O 1
ATOM 736 N N . LYS A 1 93 ? -10.875 -24.094 -23.531 1 86.56 93 LYS A N 1
ATOM 737 C CA . LYS A 1 93 ? -11.922 -23.234 -23 1 86.56 93 LYS A CA 1
ATOM 738 C C . LYS A 1 93 ? -12.797 -23.984 -22 1 86.56 93 LYS A C 1
ATOM 740 O O . LYS A 1 93 ? -13.539 -23.375 -21.234 1 86.56 93 LYS A O 1
ATOM 745 N N . ARG A 1 94 ? -12.664 -25.25 -22.016 1 92 94 ARG A N 1
ATOM 746 C CA . ARG A 1 94 ? -13.453 -26.078 -21.109 1 92 94 ARG A CA 1
ATOM 747 C C . ARG A 1 94 ? -12.812 -26.156 -19.734 1 92 94 ARG A C 1
ATOM 749 O O . ARG A 1 94 ? -13.445 -26.578 -18.766 1 92 94 ARG A O 1
ATOM 756 N N . SER A 1 95 ? -11.586 -25.688 -19.672 1 94.5 95 SER A N 1
ATOM 757 C CA . SER A 1 95 ? -10.898 -25.719 -18.391 1 94.5 95 SER A CA 1
ATOM 758 C C . SER A 1 95 ? -11.531 -24.75 -17.406 1 94.5 95 SER A C 1
ATOM 760 O O . SER A 1 95 ? -12.117 -23.75 -17.797 1 94.5 95 SER A O 1
ATOM 762 N N . ARG A 1 96 ? -11.398 -25.109 -16.141 1 95.56 96 ARG A N 1
ATOM 763 C CA . ARG A 1 96 ? -11.969 -24.266 -15.094 1 95.56 96 ARG A CA 1
ATOM 764 C C . ARG A 1 96 ? -11.375 -22.859 -15.141 1 95.56 96 ARG A C 1
ATOM 766 O O . ARG A 1 96 ? -12.109 -21.875 -15.031 1 95.56 96 ARG A O 1
ATOM 773 N N . ILE A 1 97 ? -10.047 -22.859 -15.219 1 97.38 97 ILE A N 1
ATOM 774 C CA . ILE A 1 97 ? -9.328 -21.594 -15.289 1 97.38 97 ILE A CA 1
ATOM 775 C C . ILE A 1 97 ? -8.641 -21.469 -16.641 1 97.38 97 ILE A C 1
ATOM 777 O O . ILE A 1 97 ? -8.047 -22.422 -17.141 1 97.38 97 ILE A O 1
ATOM 781 N N . GLY A 1 98 ? -8.82 -20.281 -17.281 1 95.75 98 GLY A N 1
ATOM 782 C CA . GLY A 1 98 ? -8.172 -19.984 -18.547 1 95.75 98 GLY A CA 1
ATOM 783 C C . GLY A 1 98 ? -7.848 -18.516 -18.719 1 95.75 98 GLY A C 1
ATOM 784 O O . GLY A 1 98 ? -7.59 -17.812 -17.734 1 95.75 98 GLY A O 1
ATOM 785 N N . VAL A 1 99 ? -7.57 -18.125 -19.953 1 96.25 99 VAL A N 1
ATOM 786 C CA . VAL A 1 99 ? -7.242 -16.734 -20.281 1 96.25 99 VAL A CA 1
ATOM 787 C C . VAL A 1 99 ? -8.305 -16.156 -21.219 1 96.25 99 VAL A C 1
ATOM 789 O O . VAL A 1 99 ? -8.711 -16.797 -22.188 1 96.25 99 VAL A O 1
ATOM 792 N N . LYS A 1 100 ? -8.812 -15.016 -20.891 1 93.06 100 LYS A N 1
ATOM 793 C CA . LYS A 1 100 ? -9.828 -14.344 -21.703 1 93.06 100 LYS A CA 1
ATOM 794 C C . LYS A 1 100 ? -9.375 -12.945 -22.109 1 93.06 100 LYS A C 1
ATOM 796 O O . LYS A 1 100 ? -8.836 -12.203 -21.281 1 93.06 100 LYS A O 1
ATOM 801 N N . SER A 1 101 ? -9.523 -12.719 -23.391 1 91.69 101 SER A N 1
ATOM 802 C CA . SER A 1 101 ? -9.258 -11.375 -23.875 1 91.69 101 SER A CA 1
ATOM 803 C C . SER A 1 101 ? -10.469 -10.469 -23.703 1 91.69 101 SER A C 1
ATOM 805 O O . SER A 1 101 ? -11.555 -10.781 -24.203 1 91.69 101 SER A O 1
ATOM 807 N N . LEU A 1 102 ? -10.266 -9.484 -22.875 1 84.94 102 LEU A N 1
ATOM 808 C CA . LEU A 1 102 ? -11.344 -8.523 -22.672 1 84.94 102 LEU A CA 1
ATOM 809 C C . LEU A 1 102 ? -11.094 -7.242 -23.453 1 84.94 102 LEU A C 1
ATOM 811 O O . LEU A 1 102 ? -9.961 -6.754 -23.516 1 84.94 102 LEU A O 1
ATOM 815 N N . LYS A 1 103 ? -11.977 -6.902 -24.281 1 71.38 103 LYS A N 1
ATOM 816 C CA . LYS A 1 103 ? -11.859 -5.652 -25.031 1 71.38 103 LYS A CA 1
ATOM 817 C C . LYS A 1 103 ? -12.281 -4.461 -24.188 1 71.38 103 LYS A C 1
ATOM 819 O O . LYS A 1 103 ? -13.344 -4.477 -23.562 1 71.38 103 LYS A O 1
ATOM 824 N N . THR A 1 104 ? -11.406 -3.768 -23.719 1 61.5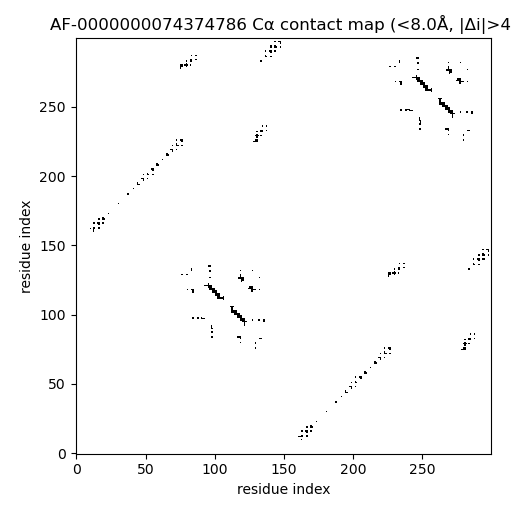6 104 THR A N 1
ATOM 825 C CA . THR A 1 104 ? -11.758 -2.572 -22.969 1 61.56 104 THR A CA 1
ATOM 826 C C . THR A 1 104 ? -12.414 -1.534 -23.875 1 61.56 104 THR A C 1
ATOM 828 O O . THR A 1 104 ? -11.906 -1.227 -24.953 1 61.56 104 THR A O 1
ATOM 831 N N . LEU A 1 105 ? -13.734 -1.432 -23.844 1 56.94 105 LEU A N 1
ATOM 832 C CA . LEU A 1 105 ? -14.438 -0.422 -24.625 1 56.94 105 LEU A CA 1
ATOM 833 C C . LEU A 1 105 ? -13.805 0.952 -24.438 1 56.94 105 LEU A C 1
ATOM 835 O O . LEU A 1 105 ? -13.734 1.745 -25.391 1 56.94 105 LEU A O 1
ATOM 839 N N . ASP A 1 106 ? -13.82 1.46 -23.172 1 53.78 106 ASP A N 1
ATOM 840 C CA . ASP A 1 106 ? -13.688 2.887 -22.891 1 53.78 106 ASP A CA 1
ATOM 841 C C . ASP A 1 106 ? -12.234 3.346 -23.062 1 53.78 106 ASP A C 1
ATOM 843 O O . ASP A 1 106 ? -11.562 3.682 -22.094 1 53.78 106 ASP A O 1
ATOM 847 N N . ASP A 1 107 ? -11.547 2.768 -24.047 1 49.28 107 ASP A N 1
ATOM 848 C CA . ASP A 1 107 ? -10.352 3.588 -24.25 1 49.28 107 ASP A CA 1
ATOM 849 C C . ASP A 1 107 ? -10.734 5.023 -24.609 1 49.28 107 ASP A C 1
ATOM 851 O O . ASP A 1 107 ? -11.359 5.27 -25.641 1 49.28 107 ASP A O 1
ATOM 855 N N . PRO A 1 108 ? -11 5.977 -23.797 1 46.5 108 PRO A N 1
ATOM 856 C CA . PRO A 1 108 ? -11.383 7.324 -24.219 1 46.5 108 PRO A CA 1
ATOM 857 C C . PRO A 1 108 ? -10.672 7.766 -25.5 1 46.5 108 PRO A C 1
ATOM 859 O O . PRO A 1 108 ? -11.164 8.633 -26.203 1 46.5 108 PRO A O 1
ATOM 862 N N . HIS A 1 109 ? -9.32 7.688 -25.719 1 48.75 109 HIS A N 1
ATOM 863 C CA . HIS A 1 109 ? -8.648 8.328 -26.844 1 48.75 109 HIS A CA 1
ATOM 864 C C . HIS A 1 109 ? -8.922 7.578 -28.156 1 48.75 109 HIS A C 1
ATOM 866 O O . HIS A 1 109 ? -8.32 7.887 -29.188 1 48.75 109 HIS A O 1
ATOM 872 N N . GLY A 1 110 ? -10.188 7.012 -28.469 1 46.47 110 GLY A N 1
ATOM 873 C CA . GLY A 1 110 ? -10.539 6.469 -29.781 1 46.47 110 GLY A CA 1
ATOM 874 C C . GLY A 1 110 ? -9.758 5.223 -30.141 1 46.47 110 GLY A C 1
ATOM 875 O O . GLY A 1 110 ? -9.891 4.699 -31.25 1 46.47 110 GLY A O 1
ATOM 876 N N . LYS A 1 111 ? -8.484 5.234 -29.797 1 46.94 111 LYS A N 1
ATOM 877 C CA . LYS A 1 111 ? -7.539 4.234 -30.281 1 46.94 111 LYS A CA 1
ATOM 878 C C . LYS A 1 111 ? -8.07 2.82 -30.047 1 46.94 111 LYS A C 1
ATOM 880 O O . LYS A 1 111 ? -8.875 2.594 -29.156 1 46.94 111 LYS A O 1
ATOM 885 N N . GLY A 1 112 ? -8.25 1.812 -30.953 1 48.03 112 GLY A N 1
ATOM 886 C CA . GLY A 1 112 ? -8.617 0.406 -30.953 1 48.03 112 GLY A CA 1
ATOM 887 C C . GLY A 1 112 ? -8.398 -0.266 -29.609 1 48.03 112 GLY A C 1
ATOM 888 O O . GLY A 1 112 ? -7.328 -0.148 -29.016 1 48.03 112 GLY A O 1
ATOM 889 N N . GLY A 1 113 ? -9.344 -0.338 -28.797 1 53.94 113 GLY A N 1
ATOM 890 C CA . GLY A 1 113 ? -9.32 -0.775 -27.406 1 53.94 113 GLY A CA 1
ATOM 891 C C . GLY A 1 113 ? -8.375 -1.937 -27.156 1 53.94 113 GLY A C 1
ATOM 892 O O . GLY A 1 113 ? -8.258 -2.836 -28 1 53.94 113 GLY A O 1
ATOM 893 N N . LEU A 1 114 ? -7.254 -1.709 -26.656 1 63.5 114 LEU A N 1
ATOM 894 C CA . LEU A 1 114 ? -6.254 -2.754 -26.469 1 63.5 114 LEU A CA 1
ATOM 895 C C . LEU A 1 114 ? -6.82 -3.912 -25.656 1 63.5 114 LEU A C 1
ATOM 897 O O . LEU A 1 114 ? -7.555 -3.697 -24.688 1 63.5 114 LEU A O 1
ATOM 901 N N . ALA A 1 115 ? -6.941 -4.984 -26.25 1 78.12 115 ALA A N 1
ATOM 902 C CA . ALA A 1 115 ? -7.363 -6.215 -25.594 1 78.12 115 ALA A CA 1
ATOM 903 C C . ALA A 1 115 ? -6.461 -6.535 -24.406 1 78.12 115 ALA A C 1
ATOM 905 O O . ALA A 1 115 ? -5.246 -6.32 -24.469 1 78.12 115 ALA A O 1
ATOM 906 N N . VAL A 1 116 ? -7.105 -6.551 -23.281 1 87.94 116 VAL A N 1
ATOM 907 C CA . VAL A 1 116 ? -6.383 -6.984 -22.094 1 87.94 116 VAL A CA 1
ATOM 908 C C . VAL A 1 116 ? -6.656 -8.461 -21.828 1 87.94 116 VAL A C 1
ATOM 910 O O . VAL A 1 116 ? -7.801 -8.914 -21.922 1 87.94 116 VAL A O 1
ATOM 913 N N . GLU A 1 117 ? -5.613 -9.25 -21.688 1 93.12 117 GLU A N 1
ATOM 914 C CA . GLU A 1 117 ? -5.766 -10.656 -21.328 1 93.12 117 GLU A CA 1
ATOM 915 C C . GLU A 1 117 ? -5.848 -10.828 -19.812 1 93.12 117 GLU A C 1
ATOM 917 O O . GLU A 1 117 ? -5.039 -10.258 -19.078 1 93.12 117 GLU A O 1
ATOM 922 N N . GLU A 1 118 ? -6.918 -11.492 -19.422 1 94.5 118 GLU A N 1
ATOM 923 C CA . GLU A 1 118 ? -7.137 -11.695 -18 1 94.5 118 GLU A CA 1
ATOM 924 C C . GLU A 1 118 ? -7.258 -13.18 -17.656 1 94.5 118 GLU A C 1
ATOM 926 O O . GLU A 1 118 ? -7.688 -13.977 -18.5 1 94.5 118 GLU A O 1
ATOM 931 N N . LEU A 1 119 ? -6.746 -13.453 -16.438 1 96.06 119 LEU A N 1
ATOM 932 C CA . LEU A 1 119 ? -7.102 -14.758 -15.898 1 96.06 119 LEU A CA 1
ATOM 933 C C . LEU A 1 119 ? -8.609 -14.875 -15.703 1 96.06 119 LEU A C 1
ATOM 935 O O . LEU A 1 119 ? -9.242 -13.945 -15.195 1 96.06 119 LEU A O 1
ATOM 939 N N . TRP A 1 120 ? -9.133 -16.062 -16.156 1 96 120 TRP A N 1
ATOM 940 C CA . TRP A 1 120 ? -10.586 -16.141 -16.234 1 96 120 TRP A CA 1
ATOM 941 C C . TRP A 1 120 ? -11.094 -17.469 -15.688 1 96 120 TRP A C 1
ATOM 943 O O . TRP A 1 120 ? -10.531 -18.531 -15.977 1 96 120 TRP A O 1
ATOM 953 N N . HIS A 1 121 ? -12.141 -17.266 -14.883 1 97.19 121 HIS A N 1
ATOM 954 C CA . HIS A 1 121 ? -12.883 -18.422 -14.422 1 97.19 121 HIS A CA 1
ATOM 955 C C . HIS A 1 121 ? -14.008 -18.781 -15.391 1 97.19 121 HIS A C 1
ATOM 957 O O . HIS A 1 121 ? -15.078 -18.172 -15.359 1 97.19 121 HIS A O 1
ATOM 963 N N . ASN A 1 122 ? -13.867 -19.828 -16.141 1 96.19 122 ASN A N 1
ATOM 964 C CA . ASN A 1 122 ? -14.766 -20.141 -17.266 1 96.19 122 ASN A CA 1
ATOM 965 C C . ASN A 1 122 ? -16.141 -20.594 -16.766 1 96.19 122 ASN A C 1
ATOM 967 O O . ASN A 1 122 ? -17.156 -20.312 -17.406 1 96.19 122 ASN A O 1
ATOM 971 N N . LYS A 1 123 ? -16.188 -21.188 -15.656 1 94.31 123 LYS A N 1
ATOM 972 C CA . LYS A 1 123 ? -17.453 -21.688 -15.125 1 94.31 123 LYS A CA 1
ATOM 973 C C . LYS A 1 123 ? -18.281 -20.562 -14.516 1 94.31 123 LYS A C 1
ATOM 975 O O . LYS A 1 123 ? -19.5 -20.531 -14.672 1 94.31 123 LYS A O 1
ATOM 980 N N . GLU A 1 124 ? -17.594 -19.625 -13.883 1 96.44 124 GLU A N 1
ATOM 981 C CA . GLU A 1 124 ? -18.312 -18.547 -13.195 1 96.44 124 GLU A CA 1
ATOM 982 C C . GLU A 1 124 ? -18.344 -17.281 -14.039 1 96.44 124 GLU A C 1
ATOM 984 O O . GLU A 1 124 ? -19.016 -16.312 -13.672 1 96.44 124 GLU A O 1
ATOM 989 N N . ASN A 1 125 ? -17.641 -17.25 -15.086 1 95.12 125 ASN A N 1
ATOM 990 C CA . ASN A 1 125 ? -17.625 -16.141 -16.031 1 95.12 125 ASN A CA 1
ATOM 991 C C . ASN A 1 125 ? -17.203 -14.844 -15.336 1 95.12 125 ASN A C 1
ATOM 993 O O . ASN A 1 125 ? -17.906 -13.836 -15.414 1 95.12 125 ASN A O 1
ATOM 997 N N . ARG A 1 126 ? -16.047 -14.945 -14.75 1 96.5 126 ARG A N 1
ATOM 998 C CA . ARG A 1 126 ? -15.484 -13.805 -14.031 1 96.5 126 ARG A CA 1
ATOM 999 C C . ARG A 1 126 ? -13.961 -13.828 -14.07 1 96.5 126 ARG A C 1
ATOM 1001 O O . ARG A 1 126 ? -13.359 -14.844 -14.406 1 96.5 126 ARG A O 1
ATOM 1008 N N . ILE A 1 127 ? -13.422 -12.695 -13.664 1 95.31 127 ILE A N 1
ATOM 1009 C CA . ILE A 1 127 ? -11.977 -12.648 -13.523 1 95.31 127 ILE A CA 1
ATOM 1010 C C . ILE A 1 127 ? -11.531 -13.562 -12.383 1 95.31 127 ILE A C 1
ATOM 1012 O O . ILE A 1 127 ? -12.133 -13.555 -11.305 1 95.31 127 ILE A O 1
ATOM 1016 N N . ALA A 1 128 ? -10.562 -14.383 -12.594 1 97.38 128 ALA A N 1
ATOM 1017 C CA . ALA A 1 128 ? -10.031 -15.281 -11.57 1 97.38 128 ALA A CA 1
ATOM 1018 C C . ALA A 1 128 ? -8.898 -14.609 -10.789 1 97.38 128 ALA A C 1
ATOM 1020 O O . ALA A 1 128 ? -8.156 -13.797 -11.344 1 97.38 128 ALA A O 1
ATOM 1021 N N . SER A 1 129 ? -8.812 -14.938 -9.523 1 96.56 129 SER A N 1
ATOM 1022 C CA . SER A 1 129 ? -7.707 -14.461 -8.703 1 96.56 129 SER A CA 1
ATOM 1023 C C . SER A 1 129 ? -6.426 -15.234 -8.992 1 96.56 129 SER A C 1
ATOM 1025 O O . SER A 1 129 ? -6.473 -16.312 -9.578 1 96.56 129 SER A O 1
ATOM 1027 N N . LEU A 1 130 ? -5.328 -14.664 -8.656 1 97.5 130 LEU A N 1
ATOM 1028 C CA . LEU A 1 130 ? -4.066 -15.383 -8.797 1 97.5 130 LEU A CA 1
ATOM 1029 C C . LEU A 1 130 ? -4.09 -16.688 -7.992 1 97.5 130 LEU A C 1
ATOM 1031 O O . LEU A 1 130 ? -3.582 -17.703 -8.453 1 97.5 130 LEU A O 1
ATOM 1035 N N . LYS A 1 131 ? -4.695 -16.625 -6.809 1 97.31 131 LYS A N 1
ATOM 1036 C CA . LYS A 1 131 ? -4.824 -17.828 -5.988 1 97.31 131 LYS A CA 1
ATOM 1037 C C . LYS A 1 131 ? -5.531 -18.953 -6.754 1 97.31 131 LYS A C 1
ATOM 1039 O O . LYS A 1 131 ? -5.059 -20.078 -6.777 1 97.31 131 LYS A O 1
ATOM 1044 N N . GLU A 1 132 ? -6.562 -18.641 -7.363 1 97.88 132 GLU A N 1
ATOM 1045 C CA . GLU A 1 132 ? -7.336 -19.609 -8.117 1 97.88 132 GLU A CA 1
ATOM 1046 C C . GLU A 1 132 ? -6.527 -20.172 -9.289 1 97.88 132 GLU A C 1
ATOM 1048 O O . GLU A 1 132 ? -6.594 -21.375 -9.578 1 97.88 132 GLU A O 1
ATOM 1053 N N . GLY A 1 133 ? -5.789 -19.25 -9.953 1 97.88 133 GLY A N 1
ATOM 1054 C CA . GLY A 1 133 ? -4.926 -19.703 -11.031 1 97.88 133 GLY A CA 1
ATOM 1055 C C . GLY A 1 133 ? -3.842 -20.672 -10.578 1 97.88 133 GLY A C 1
ATOM 1056 O O . GLY A 1 133 ? -3.609 -21.703 -11.211 1 97.88 133 GLY A O 1
ATOM 1057 N N . VAL A 1 134 ? -3.281 -20.391 -9.492 1 98.19 134 VAL A N 1
ATOM 1058 C CA . VAL A 1 134 ? -2.217 -21.219 -8.938 1 98.19 134 VAL A CA 1
ATOM 1059 C C . VAL A 1 134 ? -2.789 -22.562 -8.484 1 98.19 134 VAL A C 1
ATOM 1061 O O . VAL A 1 134 ? -2.215 -23.609 -8.773 1 98.19 134 VAL A O 1
ATOM 1064 N N . GLU A 1 135 ? -3.924 -22.547 -7.828 1 97.81 135 GLU A N 1
ATOM 1065 C CA . GLU A 1 135 ? -4.598 -23.766 -7.422 1 97.81 135 GLU A CA 1
ATOM 1066 C C . GLU A 1 135 ? -4.887 -24.672 -8.625 1 97.81 135 GLU A C 1
ATOM 1068 O O . GLU A 1 135 ? -4.656 -25.875 -8.57 1 97.81 135 GLU A O 1
ATOM 1073 N N . TYR A 1 136 ? -5.324 -24.094 -9.625 1 97.75 136 TYR A N 1
ATOM 1074 C CA . TYR A 1 136 ? -5.684 -24.828 -10.836 1 97.75 136 TYR A CA 1
ATOM 1075 C C . TYR A 1 136 ? -4.461 -25.484 -11.469 1 97.75 136 TYR A C 1
ATOM 1077 O O . TYR A 1 136 ? -4.488 -26.672 -11.805 1 97.75 136 TYR A O 1
ATOM 1085 N N . ILE A 1 137 ? -3.389 -24.703 -11.641 1 96.94 137 ILE A N 1
ATOM 1086 C CA . ILE A 1 137 ? -2.229 -25.219 -12.352 1 96.94 137 ILE A CA 1
ATOM 1087 C C . ILE A 1 137 ? -1.559 -26.312 -11.523 1 96.94 137 ILE A C 1
ATOM 1089 O O . ILE A 1 137 ? -1.017 -27.281 -12.07 1 96.94 137 ILE A O 1
ATOM 1093 N N . ILE A 1 138 ? -1.606 -26.172 -10.203 1 96.81 138 ILE A N 1
ATOM 1094 C CA . ILE A 1 138 ? -1.065 -27.219 -9.336 1 96.81 138 ILE A CA 1
ATOM 1095 C C . ILE A 1 138 ? -1.864 -28.5 -9.508 1 96.81 138 ILE A C 1
ATOM 1097 O O . ILE A 1 138 ? -1.287 -29.594 -9.617 1 96.81 138 ILE A O 1
ATOM 1101 N N . LYS A 1 139 ? -3.158 -28.344 -9.516 1 96.06 139 LYS A N 1
ATOM 1102 C CA . LYS A 1 139 ? -4.016 -29.516 -9.695 1 96.06 139 LYS A CA 1
ATOM 1103 C C . LYS A 1 139 ? -3.762 -30.188 -11.047 1 96.06 139 LYS A C 1
ATOM 1105 O O . LYS A 1 139 ? -3.699 -31.406 -11.141 1 96.06 139 LYS A O 1
ATOM 1110 N N . GLN A 1 140 ? -3.615 -29.375 -12.102 1 95.06 140 GLN A N 1
ATOM 1111 C CA . GLN A 1 140 ? -3.32 -29.891 -13.43 1 95.06 140 GLN A CA 1
ATOM 1112 C C . GLN A 1 140 ? -1.987 -30.641 -13.445 1 95.06 140 GLN A C 1
ATOM 1114 O O . GLN A 1 140 ? -1.88 -31.719 -14.031 1 95.06 140 GLN A O 1
ATOM 1119 N N . TRP A 1 141 ? -1.063 -30.094 -12.852 1 94.5 141 TRP A N 1
ATOM 1120 C CA . TRP A 1 141 ? 0.267 -30.703 -12.797 1 94.5 141 TRP A CA 1
ATOM 1121 C C . TRP A 1 141 ? 0.231 -32.031 -12.062 1 94.5 141 TRP A C 1
ATOM 1123 O O . TRP A 1 141 ? 0.809 -33.031 -12.523 1 94.5 141 TRP A O 1
ATOM 1133 N N . LYS A 1 142 ? -0.459 -32.031 -10.898 1 93.94 142 LYS A N 1
ATOM 1134 C CA . LYS A 1 142 ? -0.549 -33.281 -10.117 1 93.94 142 LYS A CA 1
ATOM 1135 C C . LYS A 1 142 ? -1.261 -34.375 -10.906 1 93.94 142 LYS A C 1
ATOM 1137 O O . LYS A 1 142 ? -0.868 -35.531 -10.852 1 93.94 142 LYS A O 1
ATOM 1142 N N . THR A 1 143 ? -2.252 -33.969 -11.633 1 94.12 143 THR A N 1
ATOM 1143 C CA . THR A 1 143 ? -3.006 -34.906 -12.453 1 94.12 143 THR A CA 1
ATOM 1144 C C . THR A 1 143 ? -2.127 -35.5 -13.547 1 94.12 143 THR A C 1
ATOM 1146 O O . THR A 1 143 ? -2.092 -36.719 -13.734 1 94.12 143 THR A O 1
ATOM 1149 N N . GLU A 1 144 ? -1.394 -34.625 -14.273 1 92.69 144 GLU A N 1
ATOM 1150 C CA . GLU A 1 144 ? -0.53 -35.094 -15.352 1 92.69 144 GLU A CA 1
ATOM 1151 C C . GLU A 1 144 ? 0.618 -35.938 -14.812 1 92.69 144 GLU A C 1
ATOM 1153 O O . GLU A 1 144 ? 1.019 -36.938 -15.438 1 92.69 144 GLU A O 1
ATOM 1158 N N . LYS A 1 145 ? 1.086 -35.562 -13.648 1 90.44 145 LYS A N 1
ATOM 1159 C CA . LYS A 1 145 ? 2.152 -36.344 -13.008 1 90.44 145 LYS A CA 1
ATOM 1160 C C . LYS A 1 145 ? 1.69 -37.75 -12.672 1 90.44 145 LYS A C 1
ATOM 1162 O O . LYS A 1 145 ? 2.43 -38.719 -12.883 1 90.44 145 LYS A O 1
ATOM 1167 N N . LYS A 1 146 ? 0.504 -37.906 -12.211 1 91.69 146 LYS A N 1
ATOM 1168 C CA . LYS A 1 146 ? -0.07 -39.188 -11.875 1 91.69 146 LYS A CA 1
ATOM 1169 C C . LYS A 1 146 ? -0.264 -40.062 -13.125 1 91.69 146 LYS A C 1
ATOM 1171 O O . LYS A 1 146 ? -0.028 -41.25 -13.102 1 91.69 146 LYS A O 1
ATOM 1176 N N . ARG A 1 147 ? -0.537 -39.438 -14.227 1 92.19 147 ARG A N 1
ATOM 1177 C CA . ARG A 1 147 ? -0.776 -40.156 -15.477 1 92.19 147 ARG A CA 1
ATOM 1178 C C . ARG A 1 147 ? 0.522 -40.75 -16.047 1 92.19 147 ARG A C 1
ATOM 1180 O O . ARG A 1 147 ? 0.52 -41.781 -16.672 1 92.19 147 ARG A O 1
ATOM 1187 N N . VAL A 1 148 ? 1.577 -40.031 -15.781 1 88.81 148 VAL A N 1
ATOM 1188 C CA . VAL A 1 148 ? 2.879 -40.469 -16.281 1 88.81 148 VAL A CA 1
ATOM 1189 C C . VAL A 1 148 ? 3.395 -41.625 -15.43 1 88.81 148 VAL A C 1
ATOM 1191 O O . VAL A 1 148 ? 4.055 -42.531 -15.938 1 88.81 148 VAL A O 1
ATOM 1194 N N . MET A 1 149 ? 3.055 -41.656 -14.109 1 85.06 149 MET A N 1
ATOM 1195 C CA . MET A 1 149 ? 3.533 -42.688 -13.203 1 85.06 149 MET A CA 1
ATOM 1196 C C . MET A 1 149 ? 2.688 -43.938 -13.32 1 85.06 149 MET A C 1
ATOM 1198 O O . MET A 1 149 ? 3.148 -45.031 -12.992 1 85.06 149 MET A O 1
ATOM 1202 N N . ASP A 1 150 ? 1.484 -43.906 -13.781 1 74.06 150 ASP A N 1
ATOM 1203 C CA . ASP A 1 150 ? 0.652 -45.094 -14.047 1 74.06 150 ASP A CA 1
ATOM 1204 C C . ASP A 1 150 ? 0.965 -45.688 -15.414 1 74.06 150 ASP A C 1
ATOM 1206 O O . ASP A 1 150 ? 0.976 -46.906 -15.578 1 74.06 150 ASP A O 1
ATOM 1210 N N . MET B 1 1 ? 14.164 104.062 32.156 1 30.39 1 MET B N 1
ATOM 1211 C CA . MET B 1 1 ? 12.852 103.625 31.688 1 30.39 1 MET B CA 1
ATOM 1212 C C . MET B 1 1 ? 12.633 102.188 31.984 1 30.39 1 MET B C 1
ATOM 1214 O O . MET B 1 1 ? 13.406 101.312 31.531 1 30.39 1 MET B O 1
ATOM 1218 N N . LEU B 1 2 ? 12.156 101.812 33.188 1 36.34 2 LEU B N 1
ATOM 1219 C CA . LEU B 1 2 ? 11.93 100.562 33.844 1 36.34 2 LEU B CA 1
ATOM 1220 C C . LEU B 1 2 ? 10.812 99.812 33.125 1 36.34 2 LEU B C 1
ATOM 1222 O O . LEU B 1 2 ? 9.68 100.25 33.062 1 36.34 2 LEU B O 1
ATOM 1226 N N . PHE B 1 3 ? 11.117 99.062 32.062 1 39.94 3 PHE B N 1
ATOM 1227 C CA . PHE B 1 3 ? 10.156 98.25 31.312 1 39.94 3 PHE B CA 1
ATOM 1228 C C . PHE B 1 3 ? 9.422 97.25 32.25 1 39.94 3 PHE B C 1
ATOM 1230 O O . PHE B 1 3 ? 10.055 96.562 33.031 1 39.94 3 PHE B O 1
ATOM 1237 N N . PRO B 1 4 ? 8.203 97.562 32.656 1 37.28 4 PRO B N 1
ATOM 1238 C CA . PRO B 1 4 ? 7.445 96.688 33.5 1 37.28 4 PRO B CA 1
ATOM 1239 C C . PRO B 1 4 ? 7.219 95.312 32.812 1 37.28 4 PRO B C 1
ATOM 1241 O O . PRO B 1 4 ? 6.891 95.25 31.641 1 37.28 4 PRO B O 1
ATOM 1244 N N . PHE B 1 5 ? 8.125 94.25 33.062 1 38.06 5 PHE B N 1
ATOM 1245 C CA . PHE B 1 5 ? 7.902 92.875 32.688 1 38.06 5 PHE B CA 1
ATOM 1246 C C . PHE B 1 5 ? 6.484 92.438 33.062 1 38.06 5 PHE B C 1
ATOM 1248 O O . PHE B 1 5 ? 6.086 92.5 34.219 1 38.06 5 PHE B O 1
ATOM 1255 N N . ILE B 1 6 ? 5.562 92.875 32.25 1 36.91 6 ILE B N 1
ATOM 1256 C CA . ILE B 1 6 ? 4.211 92.375 32.438 1 36.91 6 ILE B CA 1
ATOM 1257 C C . ILE B 1 6 ? 4.234 90.875 32.5 1 36.91 6 ILE B C 1
ATOM 1259 O O . ILE B 1 6 ? 4.637 90.188 31.531 1 36.91 6 ILE B O 1
ATOM 1263 N N . ALA B 1 7 ? 4.582 90.25 33.562 1 36.72 7 ALA B N 1
ATOM 1264 C CA . ALA B 1 7 ? 4.383 88.875 33.875 1 36.72 7 ALA B CA 1
ATOM 1265 C C . ALA B 1 7 ? 2.967 88.438 33.5 1 36.72 7 ALA B C 1
ATOM 1267 O O . ALA B 1 7 ? 2.002 88.812 34.156 1 36.72 7 ALA B O 1
ATOM 1268 N N . ILE B 1 8 ? 2.602 88.562 32.281 1 39.91 8 ILE B N 1
ATOM 1269 C CA . ILE B 1 8 ? 1.344 87.875 31.938 1 39.91 8 ILE B CA 1
ATOM 1270 C C . ILE B 1 8 ? 1.324 86.5 32.531 1 39.91 8 ILE B C 1
ATOM 1272 O O . ILE B 1 8 ? 2.217 85.688 32.25 1 39.91 8 ILE B O 1
ATOM 1276 N N . GLY B 1 9 ? 0.987 86.188 33.719 1 34.16 9 GLY B N 1
ATOM 1277 C CA . GLY B 1 9 ? 0.683 85 34.438 1 34.16 9 GLY B CA 1
ATOM 1278 C C . GLY B 1 9 ? -0.061 83.938 33.594 1 34.16 9 GLY B C 1
ATOM 1279 O O . GLY B 1 9 ? -1.292 83.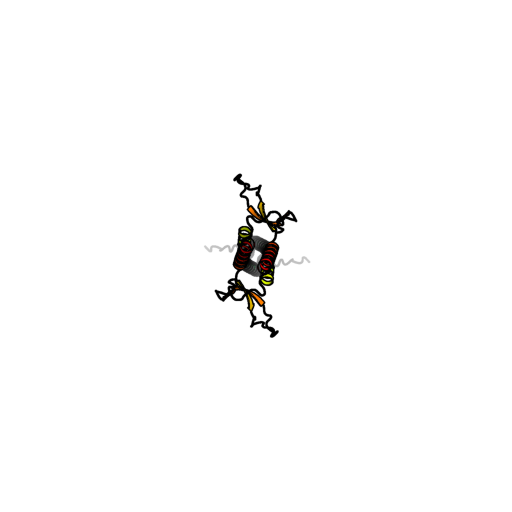875 33.625 1 34.16 9 GLY B O 1
ATOM 1280 N N . PHE B 1 10 ? 0.263 83.688 32.312 1 43.88 10 PHE B N 1
ATOM 1281 C CA . PHE B 1 10 ? -0.305 82.5 31.672 1 43.88 10 PHE B CA 1
ATOM 1282 C C . PHE B 1 10 ? -0.23 81.25 32.594 1 43.88 10 PHE B C 1
ATOM 1284 O O . PHE B 1 10 ? 0.839 80.938 33.125 1 43.88 10 PHE B O 1
ATOM 1291 N N . SER B 1 11 ? -1.127 80.938 33.344 1 47.03 11 SER B N 1
ATOM 1292 C CA . SER B 1 11 ? -1.176 79.875 34.312 1 47.03 11 SER B CA 1
ATOM 1293 C C . SER B 1 11 ? -0.706 78.562 33.688 1 47.03 11 SER B C 1
ATOM 1295 O O . SER B 1 11 ? -1.265 78.062 32.688 1 47.03 11 SER B O 1
ATOM 1297 N N . PRO B 1 12 ? 0.496 78.062 33.594 1 55.81 12 PRO B N 1
ATOM 1298 C CA . PRO B 1 12 ? 1.162 76.812 33.188 1 55.81 12 PRO B CA 1
ATOM 1299 C C . PRO B 1 12 ? 0.261 75.625 33.312 1 55.81 12 PRO B C 1
ATOM 1301 O O . PRO B 1 12 ? 0.388 74.688 32.531 1 55.81 12 PRO B O 1
ATOM 1304 N N . SER B 1 13 ? -0.757 75.688 34.062 1 61.44 13 SER B N 1
ATOM 1305 C CA . SER B 1 13 ? -1.545 74.5 34.438 1 61.44 13 SER B CA 1
ATOM 1306 C C . SER B 1 13 ? -2.508 74.125 33.344 1 61.44 13 SER B C 1
ATOM 1308 O O . SER B 1 13 ? -2.684 72.938 33.062 1 61.44 13 SER B O 1
ATOM 1310 N N . LYS B 1 14 ? -3.057 75.062 32.594 1 68.62 14 LYS B N 1
ATOM 1311 C CA . LYS B 1 14 ? -4 74.75 31.531 1 68.62 14 LYS B CA 1
ATOM 1312 C C . LYS B 1 14 ? -3.281 74.188 30.297 1 68.62 14 LYS B C 1
ATOM 1314 O O . LYS B 1 14 ? -3.748 73.25 29.656 1 68.62 14 LYS B O 1
ATOM 1319 N N . LYS B 1 15 ? -2.098 74.75 29.953 1 75.38 15 LYS B N 1
ATOM 1320 C CA . LYS B 1 15 ? -1.305 74.312 28.812 1 75.38 15 LYS B CA 1
ATOM 1321 C C . LYS B 1 15 ? -0.83 72.875 29.016 1 75.38 15 LYS B C 1
ATOM 1323 O O . LYS B 1 15 ? -0.883 72.062 28.094 1 75.38 15 LYS B O 1
ATOM 1328 N N . GLU B 1 16 ? -0.481 72.688 30.188 1 76.69 16 GLU B N 1
ATOM 1329 C CA . GLU B 1 16 ? -0.034 71.375 30.516 1 76.69 16 GLU B CA 1
ATOM 1330 C C . GLU B 1 16 ? -1.175 70.312 30.391 1 76.69 16 GLU B C 1
ATOM 1332 O O . GLU B 1 16 ? -0.986 69.25 29.859 1 76.69 16 GLU B O 1
ATOM 1337 N N . SER B 1 17 ? -2.33 70.812 30.781 1 77.88 17 SER B N 1
ATOM 1338 C CA . SER B 1 17 ? -3.504 69.938 30.672 1 77.88 17 SER B CA 1
ATOM 1339 C C . SER B 1 17 ? -3.871 69.688 29.203 1 77.88 17 SER B C 1
ATOM 1341 O O . SER B 1 17 ? -4.203 68.562 28.812 1 77.88 17 SER B O 1
ATOM 1343 N N . GLU B 1 18 ? -3.73 70.75 28.469 1 80.12 18 GLU B N 1
ATOM 1344 C CA . GLU B 1 18 ? -4.047 70.625 27.047 1 80.12 18 GLU B CA 1
ATOM 1345 C C . GLU B 1 18 ? -3.047 69.75 26.328 1 80.12 18 GLU B C 1
ATOM 1347 O O . GLU B 1 18 ? -3.428 68.938 25.469 1 80.12 18 GLU B O 1
ATOM 1352 N N . ASP B 1 19 ? -1.765 69.875 26.719 1 82.12 19 ASP B N 1
ATOM 1353 C CA . ASP B 1 19 ? -0.72 69 26.141 1 82.12 19 ASP B CA 1
ATOM 1354 C C . ASP B 1 19 ? -0.911 67.562 26.547 1 82.12 19 ASP B C 1
ATOM 1356 O O . ASP B 1 19 ? -0.736 66.688 25.734 1 82.12 19 ASP B O 1
ATOM 1360 N N . LEU B 1 20 ? -1.379 67.375 27.703 1 78.44 20 LEU B N 1
ATOM 1361 C CA . LEU B 1 20 ? -1.606 66 28.219 1 78.44 20 LEU B CA 1
ATOM 1362 C C . LEU B 1 20 ? -2.818 65.375 27.547 1 78.44 20 LEU B C 1
ATOM 1364 O O . LEU B 1 20 ? -2.809 64.188 27.234 1 78.44 20 LEU B O 1
ATOM 1368 N N . LYS B 1 21 ? -3.795 66.188 27.266 1 81.94 21 LYS B N 1
ATOM 1369 C CA . LYS B 1 21 ? -4.988 65.688 26.578 1 81.94 21 LYS B CA 1
ATOM 1370 C C . LYS B 1 21 ? -4.664 65.312 25.141 1 81.94 21 LYS B C 1
ATOM 1372 O O . LYS B 1 21 ? -5.145 64.25 24.672 1 81.94 21 LYS B O 1
ATOM 1377 N N . LYS B 1 22 ? -3.762 65.938 24.516 1 84.56 22 LYS B N 1
ATOM 1378 C CA . LYS B 1 22 ? -3.344 65.625 23.156 1 84.56 22 LYS B CA 1
ATOM 1379 C C . LYS B 1 22 ? -2.562 64.312 23.125 1 84.56 22 LYS B C 1
ATOM 1381 O O . LYS B 1 22 ? -2.762 63.5 22.219 1 84.56 22 LYS B O 1
ATOM 1386 N N . GLU B 1 23 ? -1.747 64.25 24.141 1 81.62 23 GLU B N 1
ATOM 1387 C CA . GLU B 1 23 ? -0.957 63 24.219 1 81.62 23 GLU B CA 1
ATOM 1388 C C . GLU B 1 23 ? -1.845 61.781 24.5 1 81.62 23 GLU B C 1
ATOM 1390 O O . GLU B 1 23 ? -1.653 60.719 23.906 1 81.62 23 GLU B O 1
ATOM 1395 N N . LEU B 1 24 ? -2.855 61.969 25.281 1 82.25 24 LEU B N 1
ATOM 1396 C CA . LEU B 1 24 ? -3.793 60.875 25.609 1 82.25 24 LEU B CA 1
ATOM 1397 C C . LEU B 1 24 ? -4.57 60.469 24.375 1 82.25 24 LEU B C 1
ATOM 1399 O O . LEU B 1 24 ? -4.75 59.25 24.125 1 82.25 24 LEU B O 1
ATOM 1403 N N . VAL B 1 25 ? -4.895 61.438 23.625 1 83.38 25 VAL B N 1
ATOM 1404 C CA . VAL B 1 25 ? -5.648 61.156 22.406 1 83.38 25 VAL B CA 1
ATOM 1405 C C . VAL B 1 25 ? -4.773 60.406 21.438 1 83.38 25 VAL B C 1
ATOM 1407 O O . VAL B 1 25 ? -5.238 59.438 20.797 1 83.38 25 VAL B O 1
ATOM 1410 N N . ALA B 1 26 ? -3.445 60.688 21.422 1 87.31 26 ALA B N 1
ATOM 1411 C CA . ALA B 1 26 ? -2.504 60.031 20.531 1 87.31 26 ALA B CA 1
ATOM 1412 C C . ALA B 1 26 ? -2.275 58.594 20.953 1 87.31 26 ALA B C 1
ATOM 1414 O O . ALA B 1 26 ? -2.24 57.688 20.109 1 87.31 26 ALA B O 1
ATOM 1415 N N . ILE B 1 27 ? -2.285 58.406 22.156 1 81.56 27 ILE B N 1
ATOM 1416 C CA . ILE B 1 27 ? -2.037 57.094 22.688 1 81.56 27 ILE B CA 1
ATOM 1417 C C . ILE B 1 27 ? -3.258 56.188 22.453 1 81.56 27 ILE B C 1
ATOM 1419 O O . ILE B 1 27 ? -3.123 55.031 22.062 1 81.56 27 ILE B O 1
ATOM 1423 N N . TYR B 1 28 ? -4.398 56.781 22.594 1 82.75 28 TYR B N 1
ATOM 1424 C CA . TYR B 1 28 ? -5.625 56.031 22.359 1 82.75 28 TYR B CA 1
ATOM 1425 C C . TYR B 1 28 ? -5.738 55.594 20.906 1 82.75 28 TYR B C 1
ATOM 1427 O O . TYR B 1 28 ? -6.172 54.469 20.609 1 82.75 28 TYR B O 1
ATOM 1435 N N . LYS B 1 29 ? -5.227 56.438 20.047 1 85.88 29 LYS B N 1
ATOM 1436 C CA . LYS B 1 29 ? -5.242 56.125 18.625 1 85.88 29 LYS B CA 1
ATOM 1437 C C . LYS B 1 29 ? -4.266 55 18.297 1 85.88 29 LYS B C 1
ATOM 1439 O O . LYS B 1 29 ? -4.578 54.094 17.516 1 85.88 29 LYS B O 1
ATOM 1444 N N . GLN B 1 30 ? -3.133 55.031 18.969 1 82.75 30 GLN B N 1
ATOM 1445 C CA . GLN B 1 30 ? -2.123 54 18.766 1 82.75 30 GLN B CA 1
ATOM 1446 C C . GLN B 1 30 ? -2.6 52.656 19.281 1 82.75 30 GLN B C 1
ATOM 1448 O O . GLN B 1 30 ? -2.412 51.625 18.641 1 82.75 30 GLN B O 1
ATOM 1453 N N . ILE B 1 31 ? -3.26 52.75 20.375 1 79.19 31 ILE B N 1
ATOM 1454 C CA . ILE B 1 31 ? -3.779 51.531 20.984 1 79.19 31 ILE B CA 1
ATOM 1455 C C . ILE B 1 31 ? -4.844 50.938 20.078 1 79.19 31 ILE B C 1
ATOM 1457 O O . ILE B 1 31 ? -4.852 49.719 19.844 1 79.19 31 ILE B O 1
ATOM 1461 N N . ALA B 1 32 ? -5.66 51.812 19.531 1 82.38 32 ALA B N 1
ATOM 1462 C CA . ALA B 1 32 ? -6.719 51.344 18.641 1 82.38 32 ALA B CA 1
ATOM 1463 C C . ALA B 1 32 ? -6.137 50.688 17.391 1 82.38 32 ALA B C 1
ATOM 1465 O O . ALA B 1 32 ? -6.617 49.625 16.953 1 82.38 32 ALA B O 1
ATOM 1466 N N . GLU B 1 33 ? -5.023 51.219 16.891 1 83.62 33 GLU B N 1
ATOM 1467 C CA . GLU B 1 33 ? -4.363 50.688 15.695 1 83.62 33 GLU B CA 1
ATOM 1468 C C . GLU B 1 33 ? -3.678 49.344 16 1 83.62 33 GLU B C 1
ATOM 1470 O O . GLU B 1 33 ? -3.752 48.406 15.203 1 83.62 33 GLU B O 1
ATOM 1475 N N . LEU B 1 34 ? -3.141 49.281 17.125 1 77.81 34 LEU B N 1
ATOM 1476 C CA . LEU B 1 34 ? -2.455 48.062 17.531 1 77.81 34 LEU B CA 1
ATOM 1477 C C . LEU B 1 34 ? -3.451 46.938 17.766 1 77.81 34 LEU B C 1
ATOM 1479 O O . LEU B 1 34 ? -3.186 45.781 17.406 1 77.81 34 LEU B O 1
ATOM 1483 N N . GLU B 1 35 ? -4.582 47.312 18.312 1 79.44 35 GLU B N 1
ATOM 1484 C CA . GLU B 1 35 ? -5.637 46.312 18.516 1 79.44 35 GLU B CA 1
ATOM 1485 C C . GLU B 1 35 ? -6.156 45.781 17.203 1 79.44 35 GLU B C 1
ATOM 1487 O O . GLU B 1 35 ? -6.41 44.562 17.078 1 79.44 35 GLU B O 1
ATOM 1492 N N . GLU B 1 36 ? -6.238 46.688 16.266 1 86 36 GLU B N 1
ATOM 1493 C CA . GLU B 1 36 ? -6.715 46.281 14.945 1 86 36 GLU B CA 1
ATOM 1494 C C . GLU B 1 36 ? -5.711 45.344 14.266 1 86 36 GLU B C 1
ATOM 1496 O O . GLU B 1 36 ? -6.09 44.344 13.68 1 86 36 GLU B O 1
ATOM 1501 N N . GLN B 1 37 ? -4.41 45.625 14.422 1 83.25 37 GLN B N 1
ATOM 1502 C CA . GLN B 1 37 ? -3.35 44.812 13.82 1 83.25 37 GLN B CA 1
ATOM 1503 C C . GLN B 1 37 ? -3.252 43.438 14.5 1 83.25 37 GLN B C 1
ATOM 1505 O O . GLN B 1 37 ? -3.062 42.438 13.828 1 83.25 37 GLN B O 1
ATOM 1510 N N . LEU B 1 38 ? -3.451 43.531 15.75 1 80.75 38 LEU B N 1
ATOM 1511 C CA . LEU B 1 38 ? -3.404 42.281 16.516 1 80.75 38 LEU B CA 1
ATOM 1512 C C . LEU B 1 38 ? -4.559 41.375 16.125 1 80.75 38 LEU B C 1
ATOM 1514 O O . LEU B 1 38 ? -4.371 40.156 15.977 1 80.75 38 LEU B O 1
ATOM 1518 N N . LYS B 1 39 ? -5.676 41.969 16.031 1 84.31 39 LYS B N 1
ATOM 1519 C CA . LYS B 1 39 ? -6.848 41.188 15.602 1 84.31 39 LYS B CA 1
ATOM 1520 C C . LYS B 1 39 ? -6.637 40.594 14.227 1 84.31 39 LYS B C 1
ATOM 1522 O O . LYS B 1 39 ? -6.898 39.406 14.023 1 84.31 39 LYS B O 1
ATOM 1527 N N . ALA B 1 40 ? -6.062 41.281 13.297 1 87.62 40 ALA B N 1
ATOM 1528 C CA . ALA B 1 40 ? -5.824 40.812 11.93 1 87.62 40 ALA B CA 1
ATOM 1529 C C . ALA B 1 40 ? -4.801 39.688 11.906 1 87.62 40 ALA B C 1
ATOM 1531 O O . ALA B 1 40 ? -4.98 38.688 11.203 1 87.62 40 ALA B O 1
ATOM 1532 N N . LYS B 1 41 ? -3.82 39.875 12.719 1 83.62 41 LYS B N 1
ATOM 1533 C CA . LYS B 1 41 ? -2.768 38.875 12.781 1 83.62 41 LYS B CA 1
ATOM 1534 C C . LYS B 1 41 ? -3.291 37.562 13.391 1 83.62 41 LYS B C 1
ATOM 1536 O O . LYS B 1 41 ? -2.986 36.469 12.898 1 83.62 41 LYS B O 1
ATOM 1541 N N . THR B 1 42 ? -4.059 37.656 14.469 1 82.88 42 THR B N 1
ATOM 1542 C CA . THR B 1 42 ? -4.645 36.5 15.133 1 82.88 42 THR B CA 1
ATOM 1543 C C . THR B 1 42 ? -5.586 35.75 14.188 1 82.88 42 THR B C 1
ATOM 1545 O O . THR B 1 42 ? -5.57 34.531 14.125 1 82.88 42 THR B O 1
ATOM 1548 N N . GLU B 1 43 ? -6.293 36.531 13.445 1 85.62 43 GLU B N 1
ATOM 1549 C CA . GLU B 1 43 ? -7.215 35.938 12.484 1 85.62 43 GLU B CA 1
ATOM 1550 C C . GLU B 1 43 ? -6.465 35.219 11.375 1 85.62 43 GLU B C 1
ATOM 1552 O O . GLU B 1 43 ? -6.859 34.125 10.961 1 85.62 43 GLU B O 1
ATOM 1557 N N . SER B 1 44 ? -5.391 35.781 10.953 1 88.69 44 SER B N 1
ATOM 1558 C CA . SER B 1 44 ? -4.57 35.156 9.914 1 88.69 44 SER B CA 1
ATOM 1559 C C . SER B 1 44 ? -3.943 33.875 10.398 1 88.69 44 SER B C 1
ATOM 1561 O O . SER B 1 44 ? -3.961 32.844 9.695 1 88.69 44 SER B O 1
ATOM 1563 N N . LEU B 1 45 ? -3.529 33.875 11.609 1 84.19 45 LEU B N 1
ATOM 1564 C CA . LEU B 1 45 ? -2.896 32.688 12.195 1 84.19 45 LEU B CA 1
ATOM 1565 C C . LEU B 1 45 ? -3.924 31.594 12.445 1 84.19 45 LEU B C 1
ATOM 1567 O O . LEU B 1 45 ? -3.646 30.422 12.219 1 84.19 45 LEU B O 1
ATOM 1571 N N . HIS B 1 46 ? -5.062 32.031 12.883 1 83.44 46 HIS B N 1
ATOM 1572 C CA . HIS B 1 46 ? -6.16 31.078 13.078 1 83.44 46 HIS B CA 1
ATOM 1573 C C . HIS B 1 46 ? -6.562 30.422 11.758 1 83.44 46 HIS B C 1
ATOM 1575 O O . HIS B 1 46 ? -6.754 29.203 11.695 1 83.44 46 HIS B O 1
ATOM 1581 N N . SER B 1 47 ? -6.598 31.172 10.719 1 89.56 47 SER B N 1
ATOM 1582 C CA . SER B 1 47 ? -6.941 30.672 9.398 1 89.56 47 SER B CA 1
ATOM 1583 C C . SER B 1 47 ? -5.898 29.672 8.898 1 89.56 47 SER B C 1
ATOM 1585 O O . SER B 1 47 ? -6.246 28.625 8.367 1 89.56 47 SER B O 1
ATOM 1587 N N . LYS B 1 48 ? -4.719 29.984 9.094 1 87.19 48 LYS B N 1
ATOM 1588 C CA . LYS B 1 48 ? -3.639 29.109 8.672 1 87.19 48 LYS B CA 1
ATOM 1589 C C . LYS B 1 48 ? -3.678 27.781 9.438 1 87.19 48 LYS B C 1
ATOM 1591 O O . LYS B 1 48 ? -3.5 26.719 8.852 1 87.19 48 LYS B O 1
ATOM 1596 N N . SER B 1 49 ? -3.891 27.859 10.734 1 84.5 49 SER B N 1
ATOM 1597 C CA . SER B 1 49 ? -3.99 26.672 11.578 1 84.5 49 SER B CA 1
ATOM 1598 C C . SER B 1 49 ? -5.133 25.766 11.125 1 84.5 49 SER B C 1
ATOM 1600 O O . SER B 1 49 ? -4.977 24.547 11.062 1 84.5 49 SER B O 1
ATOM 1602 N N . MET B 1 50 ? -6.191 26.375 10.742 1 87.81 50 MET B N 1
ATOM 1603 C CA . MET B 1 50 ? -7.355 25.609 10.281 1 87.81 50 MET B CA 1
ATOM 1604 C C . MET B 1 50 ? -7.066 24.922 8.953 1 87.81 50 MET B C 1
ATOM 1606 O O . MET B 1 50 ? -7.453 23.781 8.742 1 87.81 50 MET B O 1
ATOM 1610 N N . GLU B 1 51 ? -6.367 25.547 8.117 1 91.12 51 GLU B N 1
ATOM 1611 C CA . GLU B 1 51 ? -5.988 24.984 6.828 1 91.12 51 GLU B CA 1
ATOM 1612 C C . GLU B 1 51 ? -5.066 23.781 7.012 1 91.12 51 GLU B C 1
ATOM 1614 O O . GLU B 1 51 ? -5.23 22.75 6.348 1 91.12 51 GLU B O 1
ATOM 1619 N N . LEU B 1 52 ? -4.227 23.891 7.934 1 90.5 52 LEU B N 1
ATOM 1620 C CA . LEU B 1 52 ? -3.264 22.828 8.188 1 90.5 52 LEU B CA 1
ATOM 1621 C C . LEU B 1 52 ? -3.945 21.625 8.82 1 90.5 52 LEU B C 1
ATOM 1623 O O . LEU B 1 52 ? -3.623 20.484 8.484 1 90.5 52 LEU B O 1
ATOM 1627 N N . GLU B 1 53 ? -4.902 21.906 9.617 1 88.75 53 GLU B N 1
ATOM 1628 C CA . GLU B 1 53 ? -5.668 20.828 10.234 1 88.75 53 GLU B CA 1
ATOM 1629 C C . GLU B 1 53 ? -6.473 20.047 9.203 1 88.75 53 GLU B C 1
ATOM 1631 O O . GLU B 1 53 ? -6.543 18.828 9.258 1 88.75 53 GLU B O 1
ATOM 1636 N N . ILE B 1 54 ? -6.988 20.734 8.297 1 92.38 54 ILE B N 1
ATOM 1637 C CA . ILE B 1 54 ? -7.758 20.094 7.23 1 92.38 54 ILE B CA 1
ATOM 1638 C C . ILE B 1 54 ? -6.828 19.266 6.352 1 92.38 54 ILE B C 1
ATOM 1640 O O . ILE B 1 54 ? -7.148 18.125 6.016 1 92.38 54 ILE B O 1
ATOM 1644 N N . ALA B 1 55 ? -5.695 19.828 6.066 1 89.88 55 ALA B N 1
ATOM 1645 C CA . ALA B 1 55 ? -4.715 19.109 5.254 1 89.88 55 ALA B CA 1
ATOM 1646 C C . ALA B 1 55 ? -4.266 17.828 5.945 1 89.88 55 ALA B C 1
ATOM 1648 O O . ALA B 1 55 ? -4.156 16.766 5.309 1 89.88 55 ALA B O 1
ATOM 1649 N N . LEU B 1 56 ? -4.082 17.969 7.199 1 90.38 56 LEU B N 1
ATOM 1650 C CA . LEU B 1 56 ? -3.664 16.812 7.988 1 90.38 56 LEU B CA 1
ATOM 1651 C C . LEU B 1 56 ? -4.734 15.734 7.973 1 90.38 56 LEU B C 1
ATOM 1653 O O . LEU B 1 56 ? -4.422 14.547 7.816 1 90.38 56 LEU B O 1
ATOM 1657 N N . GLN B 1 57 ? -5.867 16.094 8.078 1 92.5 57 GLN B N 1
ATOM 1658 C CA . GLN B 1 57 ? -6.969 15.133 8.078 1 92.5 57 GLN B CA 1
ATOM 1659 C C . GLN B 1 57 ? -7.105 14.445 6.727 1 92.5 57 GLN B C 1
ATOM 1661 O O . GLN B 1 57 ? -7.348 13.242 6.656 1 92.5 57 GLN B O 1
ATOM 1666 N N . GLU B 1 58 ? -6.941 15.188 5.684 1 93.25 58 GLU B N 1
ATOM 1667 C CA . GLU B 1 58 ? -7 14.633 4.332 1 93.25 58 GLU B CA 1
ATOM 1668 C C . GLU B 1 58 ? -5.887 13.617 4.102 1 93.25 58 GLU B C 1
ATOM 1670 O O . GLU B 1 58 ? -6.121 12.547 3.545 1 93.25 58 GLU B O 1
ATOM 1675 N N . LEU B 1 59 ? -4.812 13.945 4.578 1 90.75 59 LEU B N 1
ATOM 1676 C CA . LEU B 1 59 ? -3.664 13.062 4.402 1 90.75 59 LEU B CA 1
ATOM 1677 C C . LEU B 1 59 ? -3.814 11.797 5.242 1 90.75 59 LEU B C 1
ATOM 1679 O O . LEU B 1 59 ? -3.42 10.711 4.812 1 90.75 59 LEU B O 1
ATOM 1683 N N . GLU B 1 60 ? -4.363 11.953 6.348 1 90.81 60 GLU B N 1
ATOM 1684 C CA . GLU B 1 60 ? -4.633 10.789 7.191 1 90.81 60 GLU B CA 1
ATOM 1685 C C . GLU B 1 60 ? -5.621 9.836 6.527 1 90.81 60 GLU B C 1
ATOM 1687 O O . GLU B 1 60 ? -5.453 8.617 6.59 1 90.81 60 GLU B O 1
ATOM 1692 N N . ASN B 1 61 ? -6.555 10.406 5.934 1 93.19 61 ASN B N 1
ATOM 1693 C CA . ASN B 1 61 ? -7.535 9.594 5.215 1 93.19 61 ASN B CA 1
ATOM 1694 C C . ASN B 1 61 ? -6.902 8.875 4.027 1 93.19 61 ASN B C 1
ATOM 1696 O O . ASN B 1 61 ? -7.191 7.703 3.781 1 93.19 61 ASN B O 1
ATOM 1700 N N . LEU B 1 62 ? -6.09 9.57 3.309 1 89.81 62 LEU B N 1
ATOM 1701 C CA . LEU B 1 62 ? -5.375 8.969 2.186 1 89.81 62 LEU B CA 1
ATOM 1702 C C . LEU B 1 62 ? -4.477 7.832 2.66 1 89.81 62 LEU B C 1
ATOM 1704 O O . LEU B 1 62 ? -4.426 6.77 2.031 1 89.81 62 LEU B O 1
ATOM 1708 N N . GLN B 1 63 ? -3.875 8.062 3.799 1 86.38 63 GLN B N 1
ATOM 1709 C CA . GLN B 1 63 ? -3.012 7.039 4.375 1 86.38 63 GLN B CA 1
ATOM 1710 C C . GLN B 1 63 ? -3.811 5.789 4.742 1 86.38 63 GLN B C 1
ATOM 1712 O O . GLN B 1 63 ? -3.361 4.668 4.504 1 86.38 63 GLN B O 1
ATOM 1717 N N . LYS B 1 64 ? -4.871 5.988 5.305 1 92.69 64 LYS B N 1
ATOM 1718 C CA . LYS B 1 64 ? -5.73 4.871 5.68 1 92.69 64 LYS B CA 1
ATOM 1719 C C . LYS B 1 64 ? -6.176 4.082 4.449 1 92.69 64 LYS B C 1
ATOM 1721 O O . LYS B 1 64 ? -6.137 2.852 4.445 1 92.69 64 LYS B O 1
ATOM 1726 N N . ASN B 1 65 ? -6.543 4.793 3.369 1 92.75 65 ASN B N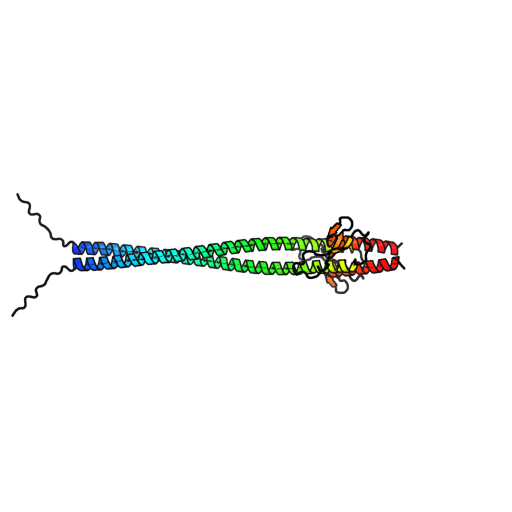 1
ATOM 1727 C CA . ASN B 1 65 ? -6.973 4.145 2.135 1 92.75 65 ASN B CA 1
ATOM 1728 C C . ASN B 1 65 ? -5.836 3.365 1.483 1 92.75 65 ASN B C 1
ATOM 1730 O O . ASN B 1 65 ? -6.023 2.227 1.053 1 92.75 65 ASN B O 1
ATOM 1734 N N . LEU B 1 66 ? -4.742 3.908 1.479 1 88.94 66 LEU B N 1
ATOM 1735 C CA . LEU B 1 66 ? -3.58 3.256 0.89 1 88.94 66 LEU B CA 1
ATOM 1736 C C . LEU B 1 66 ? -3.205 2.002 1.676 1 88.94 66 LEU B C 1
ATOM 1738 O O . LEU B 1 66 ? -2.859 0.976 1.087 1 88.94 66 LEU B O 1
ATOM 1742 N N . THR B 1 67 ? -3.27 2.115 2.98 1 92.38 67 THR B N 1
ATOM 1743 C CA . THR B 1 67 ? -2.984 0.964 3.828 1 92.38 67 THR B CA 1
ATOM 1744 C C . THR B 1 67 ? -3.979 -0.162 3.562 1 92.38 67 THR B C 1
ATOM 1746 O O . THR B 1 67 ? -3.598 -1.333 3.498 1 92.38 67 THR B O 1
ATOM 1749 N N . LEU B 1 68 ? -5.211 0.16 3.371 1 93.56 68 LEU B N 1
ATOM 1750 C CA . LEU B 1 68 ? -6.227 -0.842 3.064 1 93.56 68 LEU B CA 1
ATOM 1751 C C . LEU B 1 68 ? -5.945 -1.509 1.723 1 93.56 68 LEU B C 1
ATOM 1753 O O . LEU B 1 68 ? -6.027 -2.732 1.604 1 93.56 68 LEU B O 1
ATOM 1757 N N . ASP B 1 69 ? -5.617 -0.673 0.75 1 90.12 69 ASP B N 1
ATOM 1758 C CA . ASP B 1 69 ? -5.285 -1.207 -0.566 1 90.12 69 ASP B CA 1
ATOM 1759 C C . ASP B 1 69 ? -4.066 -2.125 -0.496 1 90.12 69 ASP B C 1
ATOM 1761 O O . ASP B 1 69 ? -4.059 -3.203 -1.095 1 90.12 69 ASP B O 1
ATOM 1765 N N . PHE B 1 70 ? -3.086 -1.737 0.217 1 91.38 70 PHE B N 1
ATOM 1766 C CA . PHE B 1 70 ? -1.875 -2.523 0.417 1 91.38 70 PHE B CA 1
ATOM 1767 C C . PHE B 1 70 ? -2.201 -3.867 1.055 1 91.38 70 PHE B C 1
ATOM 1769 O O . PHE B 1 70 ? -1.675 -4.902 0.638 1 91.38 70 PHE B O 1
ATOM 1776 N N . ASN B 1 71 ? -2.992 -3.781 2.025 1 92.25 71 ASN B N 1
ATOM 1777 C CA . ASN B 1 71 ? -3.352 -5.004 2.738 1 92.25 71 ASN B CA 1
ATOM 1778 C C . ASN B 1 71 ? -4.086 -5.984 1.83 1 92.25 71 ASN B C 1
ATOM 1780 O O . ASN B 1 71 ? -3.84 -7.191 1.886 1 92.25 71 ASN B O 1
ATOM 1784 N N . VAL B 1 72 ? -4.918 -5.531 0.999 1 92.69 72 VAL B N 1
ATOM 1785 C CA . VAL B 1 72 ? -5.637 -6.387 0.057 1 92.69 72 VAL B CA 1
ATOM 1786 C C . VAL B 1 72 ? -4.645 -7.062 -0.885 1 92.69 72 VAL B C 1
ATOM 1788 O O . VAL B 1 72 ? -4.68 -8.281 -1.06 1 92.69 72 VAL B O 1
ATOM 1791 N N . LYS B 1 73 ? -3.738 -6.324 -1.479 1 91.31 73 LYS B N 1
ATOM 1792 C CA . LYS B 1 73 ? -2.73 -6.863 -2.387 1 91.31 73 LYS B CA 1
ATOM 1793 C C . LYS B 1 73 ? -1.811 -7.844 -1.664 1 91.31 73 LYS B C 1
ATOM 1795 O O . LYS B 1 73 ? -1.461 -8.891 -2.209 1 91.31 73 LYS B O 1
ATOM 1800 N N . ASN B 1 74 ? -1.534 -7.488 -0.494 1 89.81 74 ASN B N 1
ATOM 1801 C CA . ASN B 1 74 ? -0.682 -8.352 0.318 1 89.81 74 ASN B CA 1
ATOM 1802 C C . ASN B 1 74 ? -1.351 -9.695 0.604 1 89.81 74 ASN B C 1
ATOM 1804 O O . ASN B 1 74 ? -0.71 -10.742 0.515 1 89.81 74 ASN B O 1
ATOM 1808 N N . TYR B 1 75 ? -2.551 -9.633 0.898 1 93.75 75 TYR B N 1
ATOM 1809 C CA . TYR B 1 75 ? -3.299 -10.859 1.163 1 93.75 75 TYR B CA 1
ATOM 1810 C C . TYR B 1 75 ? -3.391 -11.719 -0.088 1 93.75 75 TYR B C 1
ATOM 1812 O O . TYR B 1 75 ? -3.225 -12.938 -0.019 1 93.75 75 TYR B O 1
ATOM 1820 N N . GLU B 1 76 ? -3.625 -11.133 -1.21 1 94.88 76 GLU B N 1
ATOM 1821 C CA . GLU B 1 76 ? -3.697 -11.875 -2.465 1 94.88 76 GLU B CA 1
ATOM 1822 C C . GLU B 1 76 ? -2.371 -12.555 -2.779 1 94.88 76 GLU B C 1
ATOM 1824 O O . GLU B 1 76 ? -2.346 -13.719 -3.176 1 94.88 76 GLU B O 1
ATOM 1829 N N . LEU B 1 77 ? -1.347 -11.844 -2.58 1 95.56 77 LEU B N 1
ATOM 1830 C CA . LEU B 1 77 ? -0.012 -12.383 -2.818 1 95.56 77 LEU B CA 1
ATOM 1831 C C . LEU B 1 77 ? 0.28 -13.547 -1.878 1 95.56 77 LEU B C 1
ATOM 1833 O O . LEU B 1 77 ? 0.751 -14.594 -2.314 1 95.56 77 LEU B O 1
ATOM 1837 N N . GLN B 1 78 ? -0.034 -13.359 -0.627 1 95.69 78 GLN B N 1
ATOM 1838 C CA . GLN B 1 78 ? 0.24 -14.375 0.382 1 95.69 78 GLN B CA 1
ATOM 1839 C C . GLN B 1 78 ? -0.615 -15.625 0.156 1 95.69 78 GLN B C 1
ATOM 1841 O O . GLN B 1 78 ? -0.141 -16.75 0.323 1 95.69 78 GLN B O 1
ATOM 1846 N N . ASP B 1 79 ? -1.847 -15.359 -0.195 1 96.31 79 ASP B N 1
ATOM 1847 C CA . ASP B 1 79 ? -2.729 -16.5 -0.458 1 96.31 79 ASP B CA 1
ATOM 1848 C C . ASP B 1 79 ? -2.221 -17.328 -1.636 1 96.31 79 ASP B C 1
ATOM 1850 O O . ASP B 1 79 ? -2.182 -18.547 -1.565 1 96.31 79 ASP B O 1
ATOM 1854 N N . ALA B 1 80 ? -1.828 -16.641 -2.676 1 97.75 80 ALA B N 1
ATOM 1855 C CA . ALA B 1 80 ? -1.313 -17.328 -3.854 1 97.75 80 ALA B CA 1
ATOM 1856 C C . ALA B 1 80 ? -0.018 -18.078 -3.533 1 97.75 80 ALA B C 1
ATOM 1858 O O . ALA B 1 80 ? 0.184 -19.203 -3.977 1 97.75 80 ALA B O 1
ATOM 1859 N N . THR B 1 81 ? 0.819 -17.438 -2.768 1 97.06 81 THR B N 1
ATOM 1860 C CA . THR B 1 81 ? 2.082 -18.047 -2.361 1 97.06 81 THR B CA 1
ATOM 1861 C C . THR B 1 81 ? 1.834 -19.297 -1.515 1 97.06 81 THR B C 1
ATOM 1863 O O . THR B 1 81 ? 2.504 -20.312 -1.689 1 97.06 81 THR B O 1
ATOM 1866 N N . ARG B 1 82 ? 0.881 -19.25 -0.608 1 96.38 82 ARG B N 1
ATOM 1867 C CA . ARG B 1 82 ? 0.556 -20.391 0.249 1 96.38 82 ARG B CA 1
ATOM 1868 C C . ARG B 1 82 ? 0.061 -21.562 -0.574 1 96.38 82 ARG B C 1
ATOM 1870 O O . ARG B 1 82 ? 0.4 -22.719 -0.285 1 96.38 82 ARG B O 1
ATOM 1877 N N . GLU B 1 83 ? -0.737 -21.234 -1.579 1 96.75 83 GLU B N 1
ATOM 1878 C CA . GLU B 1 83 ? -1.211 -22.297 -2.467 1 96.75 83 GLU B CA 1
ATOM 1879 C C . GLU B 1 83 ? -0.047 -22.984 -3.178 1 96.75 83 GLU B C 1
ATOM 1881 O O . GLU B 1 83 ? -0.016 -24.219 -3.287 1 96.75 83 GLU B O 1
ATOM 1886 N N . LEU B 1 84 ? 0.874 -22.203 -3.605 1 97.31 84 LEU B N 1
ATOM 1887 C CA . LEU B 1 84 ? 2.037 -22.734 -4.301 1 97.31 84 LEU B CA 1
ATOM 1888 C C . LEU B 1 84 ? 2.896 -23.562 -3.354 1 97.31 84 LEU B C 1
ATOM 1890 O O . LEU B 1 84 ? 3.33 -24.672 -3.707 1 97.31 84 LEU B O 1
ATOM 1894 N N . ILE B 1 85 ? 3.059 -23.062 -2.197 1 96.81 85 ILE B N 1
ATOM 1895 C CA . ILE B 1 85 ? 3.828 -23.781 -1.185 1 96.81 85 ILE B CA 1
ATOM 1896 C C . ILE B 1 85 ? 3.143 -25.109 -0.857 1 96.81 85 ILE B C 1
ATOM 1898 O O . ILE B 1 85 ? 3.787 -26.156 -0.846 1 96.81 85 ILE B O 1
ATOM 1902 N N . GLY B 1 86 ? 1.91 -25.062 -0.62 1 95.88 86 GLY B N 1
ATOM 1903 C CA . GLY B 1 86 ? 1.168 -26.281 -0.344 1 95.88 86 GLY B CA 1
ATOM 1904 C C . GLY B 1 86 ? 1.253 -27.297 -1.467 1 95.88 86 GLY B C 1
ATOM 1905 O O . GLY B 1 86 ? 1.357 -28.5 -1.216 1 95.88 86 GLY B O 1
ATOM 1906 N N . GLY B 1 87 ? 1.25 -26.828 -2.693 1 95.44 87 GLY B N 1
ATOM 1907 C CA . GLY B 1 87 ? 1.28 -27.688 -3.865 1 95.44 87 GLY B CA 1
ATOM 1908 C C . GLY B 1 87 ? 2.646 -28.297 -4.125 1 95.44 87 GLY B C 1
ATOM 1909 O O . GLY B 1 87 ? 2.748 -29.391 -4.672 1 95.44 87 GLY B O 1
ATOM 1910 N N . LEU B 1 88 ? 3.639 -27.609 -3.67 1 95.06 88 LEU B N 1
ATOM 1911 C CA . LEU B 1 88 ? 4.992 -28.047 -3.994 1 95.06 88 LEU B CA 1
ATOM 1912 C C . LEU B 1 88 ? 5.609 -28.828 -2.834 1 95.06 88 LEU B C 1
ATOM 1914 O O . LEU B 1 88 ? 6.727 -29.328 -2.945 1 95.06 88 LEU B O 1
ATOM 1918 N N . LYS B 1 89 ? 4.793 -28.875 -1.807 1 92.31 89 LYS B N 1
ATOM 1919 C CA . LYS B 1 89 ? 5.281 -29.656 -0.674 1 92.31 89 LYS B CA 1
ATOM 1920 C C . LYS B 1 89 ? 5.578 -31.094 -1.086 1 92.31 89 LYS B C 1
ATOM 1922 O O . LYS B 1 89 ? 4.773 -31.719 -1.773 1 92.31 89 LYS B O 1
ATOM 1927 N N . GLY B 1 90 ? 6.762 -31.641 -0.669 1 86.69 90 GLY B N 1
ATOM 1928 C CA . GLY B 1 90 ? 7.125 -33 -0.96 1 86.69 90 GLY B CA 1
ATOM 1929 C C . GLY B 1 90 ? 7.863 -33.188 -2.277 1 86.69 90 GLY B C 1
ATOM 1930 O O . GLY B 1 90 ? 8.305 -34.281 -2.619 1 86.69 90 GLY B O 1
ATOM 1931 N N . ASN B 1 91 ? 7.945 -32.094 -3.098 1 86.69 91 ASN B N 1
ATOM 1932 C CA . ASN B 1 91 ? 8.719 -32.156 -4.332 1 86.69 91 ASN B CA 1
ATOM 1933 C C . ASN B 1 91 ? 10.195 -32.406 -4.059 1 86.69 91 ASN B C 1
ATOM 1935 O O . ASN B 1 91 ? 10.688 -32.156 -2.965 1 86.69 91 ASN B O 1
ATOM 1939 N N . SER B 1 92 ? 10.852 -32.906 -5.066 1 86.38 92 SER B N 1
ATOM 1940 C CA . SER B 1 92 ? 12.258 -33.281 -4.961 1 86.38 92 SER B CA 1
ATOM 1941 C C . SER B 1 92 ? 13.109 -32.062 -4.574 1 86.38 92 SER B C 1
ATOM 1943 O O . SER B 1 92 ? 12.883 -30.969 -5.066 1 86.38 92 SER B O 1
ATOM 1945 N N . LYS B 1 93 ? 14.07 -32.312 -3.777 1 87 93 LYS B N 1
ATOM 1946 C CA . LYS B 1 93 ? 15.023 -31.266 -3.416 1 87 93 LYS B CA 1
ATOM 1947 C C . LYS B 1 93 ? 15.914 -30.906 -4.598 1 87 93 LYS B C 1
ATOM 1949 O O . LYS B 1 93 ? 16.578 -29.875 -4.586 1 87 93 LYS B O 1
ATOM 1954 N N . ARG B 1 94 ? 15.883 -31.703 -5.578 1 92.25 94 ARG B N 1
ATOM 1955 C CA . ARG B 1 94 ? 16.703 -31.453 -6.762 1 92.25 94 ARG B CA 1
ATOM 1956 C C . ARG B 1 94 ? 16 -30.484 -7.707 1 92.25 94 ARG B C 1
ATOM 1958 O O . ARG B 1 94 ? 16.625 -29.938 -8.617 1 92.25 94 ARG B O 1
ATOM 1965 N N . SER B 1 95 ? 14.758 -30.25 -7.426 1 94.69 95 SER B N 1
ATOM 1966 C CA . SER B 1 95 ? 14.016 -29.328 -8.281 1 94.69 95 SER B CA 1
ATOM 1967 C C . SER B 1 95 ? 14.523 -27.891 -8.117 1 94.69 95 SER B C 1
ATOM 1969 O O . SER B 1 95 ? 15.047 -27.531 -7.059 1 94.69 95 SER B O 1
ATOM 1971 N N . ARG B 1 96 ? 14.375 -27.141 -9.188 1 95.62 96 ARG B N 1
ATOM 1972 C CA . ARG B 1 96 ? 14.828 -25.75 -9.164 1 95.62 96 ARG B CA 1
ATOM 1973 C C . ARG B 1 96 ? 14.133 -24.969 -8.062 1 95.62 96 ARG B C 1
ATOM 1975 O O . ARG B 1 96 ? 14.766 -24.203 -7.332 1 95.62 96 ARG B O 1
ATOM 1982 N N . ILE B 1 97 ? 12.805 -25.156 -8.062 1 97.44 97 ILE B N 1
ATOM 1983 C CA . ILE B 1 97 ? 11.984 -24.484 -7.062 1 97.44 97 ILE B CA 1
ATOM 1984 C C . ILE B 1 97 ? 11.344 -25.516 -6.137 1 97.44 97 ILE B C 1
ATOM 1986 O O . ILE B 1 97 ? 10.852 -26.547 -6.598 1 97.44 97 ILE B O 1
ATOM 1990 N N . GLY B 1 98 ? 11.438 -25.266 -4.82 1 95.81 98 GLY B N 1
ATOM 1991 C CA . GLY B 1 98 ? 10.812 -26.125 -3.82 1 95.81 98 GLY B CA 1
ATOM 1992 C C . GLY B 1 98 ? 10.383 -25.359 -2.574 1 95.81 98 GLY B C 1
ATOM 1993 O O . GLY B 1 98 ? 10.039 -24.188 -2.645 1 95.81 98 GLY B O 1
ATOM 1994 N N . VAL B 1 99 ? 10.133 -26.109 -1.508 1 96.25 99 VAL B N 1
ATOM 1995 C CA . VAL B 1 99 ? 9.711 -25.531 -0.236 1 96.25 99 VAL B CA 1
ATOM 1996 C C . VAL B 1 99 ? 10.758 -25.812 0.834 1 96.25 99 VAL B C 1
ATOM 1998 O O . VAL B 1 99 ? 11.25 -26.953 0.955 1 96.25 99 VAL B O 1
ATOM 2001 N N . LYS B 1 100 ? 11.156 -24.812 1.537 1 93.06 100 LYS B N 1
ATOM 2002 C CA . LYS B 1 100 ? 12.141 -24.953 2.605 1 93.06 100 LYS B CA 1
ATOM 2003 C C . LYS B 1 100 ? 11.594 -24.422 3.93 1 93.06 100 LYS B C 1
ATOM 2005 O O . LYS B 1 100 ? 10.969 -23.375 3.973 1 93.06 100 LYS B O 1
ATOM 2010 N N . SER B 1 101 ? 11.758 -25.266 4.914 1 91.81 101 SER B N 1
ATOM 2011 C CA . SER B 1 101 ? 11.391 -24.844 6.258 1 91.81 101 SER B CA 1
ATOM 2012 C C . SER B 1 101 ? 12.531 -24.062 6.914 1 91.81 101 SER B C 1
ATOM 2014 O O . SER B 1 101 ? 13.648 -24.562 7.027 1 91.81 101 SER B O 1
ATOM 2016 N N . LEU B 1 102 ? 12.227 -22.828 7.137 1 84.81 102 LEU B N 1
ATOM 2017 C CA . LEU B 1 102 ? 13.211 -21.984 7.801 1 84.81 102 LEU B CA 1
ATOM 2018 C C . LEU B 1 102 ? 12.883 -21.828 9.281 1 84.81 102 LEU B C 1
ATOM 2020 O O . LEU B 1 102 ? 11.719 -21.641 9.648 1 84.81 102 LEU B O 1
ATOM 2024 N N . LYS B 1 103 ? 13.766 -22.188 10.102 1 71.69 103 LYS B N 1
ATOM 2025 C CA . LYS B 1 103 ? 13.578 -22 11.539 1 71.69 103 LYS B CA 1
ATOM 2026 C C . LYS B 1 103 ? 13.883 -20.562 11.953 1 71.69 103 LYS B C 1
ATOM 2028 O O . LYS B 1 103 ? 14.93 -20.016 11.602 1 71.69 103 LYS B O 1
ATOM 2033 N N . THR B 1 104 ? 12.961 -19.828 12.141 1 61.62 104 THR B N 1
ATOM 2034 C CA . THR B 1 104 ? 13.203 -18.453 12.602 1 61.62 104 THR B CA 1
ATOM 2035 C C . THR B 1 104 ? 13.781 -18.469 14.016 1 61.62 104 THR B C 1
ATOM 2037 O O . THR B 1 104 ? 13.242 -19.125 14.906 1 61.62 104 THR B O 1
ATOM 2040 N N . LEU B 1 105 ? 15.086 -18.328 14.148 1 57.12 105 LEU B N 1
ATOM 2041 C CA . LEU B 1 105 ? 15.711 -18.25 15.469 1 57.12 105 LEU B CA 1
ATOM 2042 C C . LEU B 1 105 ? 14.984 -17.25 16.359 1 57.12 105 LEU B C 1
ATOM 2044 O O . LEU B 1 105 ? 14.844 -17.484 17.562 1 57.12 105 LEU B O 1
ATOM 2048 N N . ASP B 1 106 ? 14.969 -15.953 15.938 1 53.91 106 ASP B N 1
ATOM 2049 C CA . ASP B 1 106 ? 14.727 -14.844 16.859 1 53.91 106 ASP B CA 1
ATOM 2050 C C . ASP B 1 106 ? 13.25 -14.758 17.219 1 53.91 106 ASP B C 1
ATOM 2052 O O . ASP B 1 106 ? 12.562 -13.805 16.844 1 53.91 106 ASP B O 1
ATOM 2056 N N . ASP B 1 107 ? 12.586 -15.875 17.359 1 50.06 107 ASP B N 1
ATOM 2057 C CA . ASP B 1 107 ? 11.328 -15.57 18.031 1 50.06 107 ASP B CA 1
ATOM 2058 C C . ASP B 1 107 ? 11.586 -14.914 19.391 1 50.06 107 ASP B C 1
ATOM 2060 O O . ASP B 1 107 ? 12.203 -15.508 20.266 1 50.06 107 ASP B O 1
ATOM 2064 N N . PRO B 1 108 ? 11.766 -13.633 19.594 1 46.22 108 PRO B N 1
ATOM 2065 C CA . PRO B 1 108 ? 12.047 -13.086 20.922 1 46.22 108 PRO B CA 1
ATOM 2066 C C . PRO B 1 108 ? 11.336 -13.852 22.047 1 46.22 108 PRO B C 1
ATOM 2068 O O . PRO B 1 108 ? 11.789 -13.828 23.188 1 46.22 108 PRO B O 1
ATOM 2071 N N . HIS B 1 109 ? 9.984 -14.125 22.062 1 48.47 109 HIS B N 1
ATOM 2072 C CA . HIS B 1 109 ? 9.289 -14.633 23.25 1 48.47 109 HIS B CA 1
ATOM 2073 C C . HIS B 1 109 ? 9.648 -16.094 23.5 1 48.47 109 HIS B C 1
ATOM 2075 O O . HIS B 1 109 ? 9.055 -16.734 24.375 1 48.47 109 HIS B O 1
ATOM 2081 N N . GLY B 1 110 ? 10.945 -16.641 23.281 1 45.28 110 GLY B N 1
ATOM 2082 C CA . GLY B 1 110 ? 11.375 -17.953 23.734 1 45.28 110 GLY B CA 1
ATOM 2083 C C . GLY B 1 110 ? 10.688 -19.094 22.984 1 45.28 110 GLY B C 1
ATOM 2084 O O . GLY B 1 110 ? 10.875 -20.266 23.328 1 45.28 110 GLY B O 1
ATOM 2085 N N . LYS B 1 111 ? 9.406 -18.953 22.688 1 46.03 111 LYS B N 1
ATOM 2086 C CA . LYS B 1 111 ? 8.586 -20.062 22.203 1 46.03 111 LYS B CA 1
ATOM 2087 C C . LYS B 1 111 ? 9.242 -20.75 21.016 1 46.03 111 LYS B C 1
ATOM 2089 O O . LYS B 1 111 ? 10.055 -20.156 20.312 1 46.03 111 LYS B O 1
ATOM 2094 N N . GLY B 1 112 ? 9.5 -22.094 20.859 1 47.75 112 GLY B N 1
ATOM 2095 C CA . GLY B 1 112 ? 10.008 -22.984 19.812 1 47.75 112 GLY B CA 1
ATOM 2096 C C . GLY B 1 112 ? 9.852 -22.406 18.422 1 47.75 112 GLY B C 1
ATOM 2097 O O . GLY B 1 112 ? 8.766 -21.938 18.062 1 47.75 112 GLY B O 1
ATOM 2098 N N . GLY B 1 113 ? 10.797 -21.734 17.922 1 54.25 113 GLY B N 1
ATOM 2099 C CA . GLY B 1 113 ? 10.805 -20.969 16.672 1 54.25 113 GLY B CA 1
ATOM 2100 C C . GLY B 1 113 ? 9.93 -21.578 15.602 1 54.25 113 GLY B C 1
ATOM 2101 O O . GLY B 1 113 ? 9.938 -22.797 15.391 1 54.25 113 GLY B O 1
ATOM 2102 N N . LEU B 1 114 ? 8.766 -21.141 15.438 1 63.97 114 LEU B N 1
ATOM 2103 C CA . LEU B 1 114 ? 7.848 -21.734 14.477 1 63.97 114 LEU B CA 1
ATOM 2104 C C . LEU B 1 114 ? 8.469 -21.766 13.086 1 63.97 114 LEU B C 1
ATOM 2106 O O . LEU B 1 114 ? 9.133 -20.812 12.672 1 63.97 114 LEU B O 1
ATOM 2110 N N . ALA B 1 115 ? 8.711 -22.922 12.617 1 78.25 115 ALA B N 1
ATOM 2111 C CA . ALA B 1 115 ? 9.203 -23.125 11.258 1 78.25 115 ALA B CA 1
ATOM 2112 C C . ALA B 1 115 ? 8.273 -22.484 10.234 1 78.25 115 ALA B C 1
ATOM 2114 O O . ALA B 1 115 ? 7.055 -22.484 10.398 1 78.25 115 ALA B O 1
ATOM 2115 N N . VAL B 1 116 ? 8.875 -21.547 9.562 1 88.19 116 VAL B N 1
ATOM 2116 C CA . VAL B 1 116 ? 8.141 -20.953 8.453 1 88.19 116 VAL B CA 1
ATOM 2117 C C . VAL B 1 116 ? 8.523 -21.641 7.145 1 88.19 116 VAL B C 1
ATOM 2119 O O . VAL B 1 116 ? 9.703 -21.875 6.887 1 88.19 116 VAL B O 1
ATOM 2122 N N . GLU B 1 117 ? 7.539 -22.109 6.422 1 93.31 117 GLU B N 1
ATOM 2123 C CA . GLU B 1 117 ? 7.789 -22.672 5.105 1 93.31 117 GLU B CA 1
ATOM 2124 C C . GLU B 1 117 ? 7.832 -21.594 4.027 1 93.31 117 GLU B C 1
ATOM 2126 O O . GLU B 1 117 ? 6.957 -20.734 3.979 1 93.31 117 GLU B O 1
ATOM 2131 N N . GLU B 1 118 ? 8.93 -21.609 3.301 1 94.56 118 GLU B N 1
ATOM 2132 C CA . GLU B 1 118 ? 9.117 -20.609 2.258 1 94.56 118 GLU B CA 1
ATOM 2133 C C . GLU B 1 118 ? 9.336 -21.266 0.895 1 94.56 118 GLU B C 1
ATOM 2135 O O . GLU B 1 118 ? 9.859 -22.375 0.812 1 94.56 118 GLU B O 1
ATOM 2140 N N . LEU B 1 119 ? 8.805 -20.531 -0.098 1 96.06 119 LEU B N 1
ATOM 2141 C CA . LEU B 1 119 ? 9.234 -20.891 -1.442 1 96.06 119 LEU B CA 1
ATOM 2142 C C . LEU B 1 119 ? 10.742 -20.688 -1.603 1 96.06 119 LEU B C 1
ATOM 2144 O O . LEU B 1 119 ? 11.281 -19.656 -1.18 1 96.06 119 LEU B O 1
ATOM 2148 N N . TRP B 1 120 ? 11.383 -21.719 -2.217 1 96.06 120 TRP B N 1
ATOM 2149 C CA . TRP B 1 120 ? 12.836 -21.734 -2.17 1 96.06 120 TRP B CA 1
ATOM 2150 C C . TRP B 1 120 ? 13.422 -22.078 -3.533 1 96.06 120 TRP B C 1
ATOM 2152 O O . TRP B 1 120 ? 12.961 -23 -4.199 1 96.06 120 TRP B O 1
ATOM 2162 N N . HIS B 1 121 ? 14.422 -21.234 -3.83 1 97.25 121 HIS B N 1
ATOM 2163 C CA . HIS B 1 121 ? 15.234 -21.531 -5 1 97.25 121 HIS B CA 1
ATOM 2164 C C . HIS B 1 121 ? 16.422 -22.422 -4.629 1 97.25 121 HIS B C 1
ATOM 2166 O O . HIS B 1 121 ? 17.438 -21.938 -4.129 1 97.25 121 HIS B O 1
ATOM 2172 N N . ASN B 1 122 ? 16.406 -23.656 -4.973 1 96.31 122 ASN B N 1
ATOM 2173 C CA . ASN B 1 122 ? 17.375 -24.641 -4.48 1 96.31 122 ASN B CA 1
ATOM 2174 C C . ASN B 1 122 ? 18.75 -24.438 -5.09 1 96.31 122 ASN B C 1
ATOM 2176 O O . ASN B 1 122 ? 19.766 -24.688 -4.434 1 96.31 122 ASN B O 1
ATOM 2180 N N . LYS B 1 123 ? 18.797 -23.922 -6.254 1 94.88 123 LYS B N 1
ATOM 2181 C CA . LYS B 1 123 ? 20.078 -23.719 -6.922 1 94.88 123 LYS B CA 1
ATOM 2182 C C . LYS B 1 123 ? 20.797 -22.484 -6.383 1 94.88 123 LYS B C 1
ATOM 2184 O O . LYS B 1 123 ? 22.016 -22.484 -6.211 1 94.88 123 LYS B O 1
ATOM 2189 N N . GLU B 1 124 ? 20.016 -21.484 -6.082 1 96.56 124 GLU B N 1
ATOM 2190 C CA . GLU B 1 124 ? 20.609 -20.219 -5.645 1 96.56 124 GLU B CA 1
ATOM 2191 C C . GLU B 1 124 ? 20.578 -20.094 -4.125 1 96.56 124 GLU B C 1
ATOM 2193 O O . GLU B 1 124 ? 21.141 -19.156 -3.562 1 96.56 124 GLU B O 1
ATOM 2198 N N . ASN B 1 125 ? 19.891 -20.953 -3.475 1 95.25 125 ASN B N 1
ATOM 2199 C CA . ASN B 1 125 ? 19.812 -20.984 -2.018 1 95.25 125 ASN B CA 1
ATOM 2200 C C . ASN B 1 125 ? 19.266 -19.688 -1.452 1 95.25 125 ASN B C 1
ATOM 2202 O O . ASN B 1 125 ? 19.875 -19.062 -0.59 1 95.25 125 ASN B O 1
ATOM 2206 N N . ARG B 1 126 ? 18.109 -19.375 -1.942 1 96.44 126 ARG B N 1
ATOM 2207 C CA . ARG B 1 126 ? 17.438 -18.156 -1.52 1 96.44 126 ARG B CA 1
ATOM 2208 C C . ARG B 1 126 ? 15.914 -18.312 -1.574 1 96.44 126 ARG B C 1
ATOM 2210 O O . ARG B 1 126 ? 15.414 -19.266 -2.178 1 96.44 126 ARG B O 1
ATOM 2217 N N . ILE B 1 127 ? 15.266 -17.344 -0.981 1 95.38 127 ILE B N 1
ATOM 2218 C CA . ILE B 1 127 ? 13.812 -17.312 -1.091 1 95.38 127 ILE B CA 1
ATOM 2219 C C . ILE B 1 127 ? 13.406 -17.031 -2.533 1 95.38 127 ILE B C 1
ATOM 2221 O O . ILE B 1 127 ? 13.961 -16.125 -3.168 1 95.38 127 ILE B O 1
ATOM 2225 N N . ALA B 1 128 ? 12.516 -17.781 -3.084 1 97.38 128 ALA B N 1
ATOM 2226 C CA . ALA B 1 128 ? 12.023 -17.578 -4.445 1 97.38 128 ALA B CA 1
ATOM 2227 C C . ALA B 1 128 ? 10.82 -16.641 -4.457 1 97.38 128 ALA B C 1
ATOM 2229 O O . ALA B 1 128 ? 10.031 -16.625 -3.514 1 97.38 128 ALA B O 1
ATOM 2230 N N . SER B 1 129 ? 10.727 -15.859 -5.512 1 96.56 129 SER B N 1
ATOM 2231 C CA . SER B 1 129 ? 9.555 -15.008 -5.699 1 96.56 129 SER B CA 1
ATOM 2232 C C . SER B 1 129 ? 8.352 -15.812 -6.172 1 96.56 129 SER B C 1
ATOM 2234 O O . SER B 1 129 ? 8.508 -16.938 -6.652 1 96.56 129 SER B O 1
ATOM 2236 N N . LEU B 1 130 ? 7.207 -15.289 -5.984 1 97.56 130 LEU B N 1
ATOM 2237 C CA . LEU B 1 130 ? 6.012 -15.945 -6.504 1 97.56 130 LEU B CA 1
ATOM 2238 C C . LEU B 1 130 ? 6.105 -16.125 -8.016 1 97.56 130 LEU B C 1
ATOM 2240 O O . LEU B 1 130 ? 5.699 -17.172 -8.539 1 97.56 130 LEU B O 1
ATOM 2244 N N . LYS B 1 131 ? 6.652 -15.133 -8.688 1 97.31 131 LYS B N 1
ATOM 2245 C CA . LYS B 1 131 ? 6.844 -15.234 -10.133 1 97.31 131 LYS B CA 1
ATOM 2246 C C . LYS B 1 131 ? 7.66 -16.469 -10.492 1 97.31 131 LYS B C 1
ATOM 2248 O O . LYS B 1 131 ? 7.277 -17.234 -11.383 1 97.31 131 LYS B O 1
ATOM 2253 N N . GLU B 1 132 ? 8.688 -16.672 -9.82 1 97.88 132 GLU B N 1
ATOM 2254 C CA . GLU B 1 132 ? 9.562 -17.812 -10.078 1 97.88 132 GLU B CA 1
ATOM 2255 C C . GLU B 1 132 ? 8.836 -19.125 -9.812 1 97.88 132 GLU B C 1
ATOM 2257 O O . GLU B 1 132 ? 9.008 -20.094 -10.555 1 97.88 132 GLU B O 1
ATOM 2262 N N . GLY B 1 133 ? 8.055 -19.141 -8.719 1 97.94 133 GLY B N 1
ATOM 2263 C CA . GLY B 1 133 ? 7.27 -20.328 -8.422 1 97.94 133 GLY B CA 1
ATOM 2264 C C . GLY B 1 133 ? 6.254 -20.641 -9.5 1 97.94 133 GLY B C 1
ATOM 2265 O O . GLY B 1 133 ? 6.125 -21.797 -9.914 1 97.94 133 GLY B O 1
ATOM 2266 N N . VAL B 1 134 ? 5.633 -19.672 -9.977 1 98.19 134 VAL B N 1
ATOM 2267 C CA . VAL B 1 134 ? 4.621 -19.844 -11.016 1 98.19 134 VAL B CA 1
ATOM 2268 C C . VAL B 1 134 ? 5.281 -20.281 -12.32 1 98.19 134 VAL B C 1
ATOM 2270 O O . VAL B 1 134 ? 4.805 -21.219 -12.977 1 98.19 134 VAL B O 1
ATOM 2273 N N . GLU B 1 135 ? 6.379 -19.672 -12.688 1 97.81 135 GLU B N 1
ATOM 2274 C CA . GLU B 1 135 ? 7.133 -20.062 -13.867 1 97.81 135 GLU B CA 1
ATOM 2275 C C . GLU B 1 135 ? 7.535 -21.547 -13.805 1 97.81 135 GLU B C 1
ATOM 2277 O O . GLU B 1 135 ? 7.406 -22.266 -14.781 1 97.81 135 GLU B O 1
ATOM 2282 N N . TYR B 1 136 ? 7.977 -21.938 -12.703 1 97.81 136 TYR B N 1
ATOM 2283 C CA . TYR B 1 136 ? 8.438 -23.297 -12.492 1 97.81 136 TYR B CA 1
ATOM 2284 C C . TYR B 1 136 ? 7.297 -24.297 -12.656 1 97.81 136 TYR B C 1
ATOM 2286 O O . TYR B 1 136 ? 7.434 -25.297 -13.367 1 97.81 136 TYR B O 1
ATOM 2294 N N . ILE B 1 137 ? 6.176 -24.016 -11.992 1 96.94 137 ILE B N 1
ATOM 2295 C CA . ILE B 1 137 ? 5.09 -25 -11.992 1 96.94 137 ILE B CA 1
ATOM 2296 C C . ILE B 1 137 ? 4.48 -25.078 -13.391 1 96.94 137 ILE B C 1
ATOM 2298 O O . ILE B 1 137 ? 4.039 -26.156 -13.812 1 96.94 137 ILE B O 1
ATOM 2302 N N . ILE B 1 138 ? 4.457 -23.969 -14.102 1 96.81 138 ILE B N 1
ATOM 2303 C CA . ILE B 1 138 ? 3.971 -23.984 -15.477 1 96.81 138 ILE B CA 1
ATOM 2304 C C . ILE B 1 138 ? 4.875 -24.859 -16.344 1 96.81 138 ILE B C 1
ATOM 2306 O O . ILE B 1 138 ? 4.391 -25.672 -17.125 1 96.81 138 ILE B O 1
ATOM 2310 N N . LYS B 1 139 ? 6.156 -24.672 -16.172 1 96.12 139 LYS B N 1
ATOM 2311 C CA . LYS B 1 139 ? 7.109 -25.469 -16.922 1 96.12 139 LYS B CA 1
ATOM 2312 C C . LYS B 1 139 ? 6.965 -26.953 -16.609 1 96.12 139 LYS B C 1
ATOM 2314 O O . LYS B 1 139 ? 7.004 -27.797 -17.5 1 96.12 139 LYS B O 1
ATOM 2319 N N . GLN B 1 140 ? 6.777 -27.281 -15.32 1 95.19 140 GLN B N 1
ATOM 2320 C CA . GLN B 1 140 ? 6.578 -28.672 -14.906 1 95.19 140 GLN B CA 1
ATOM 2321 C C . GLN B 1 140 ? 5.312 -29.25 -15.523 1 95.19 140 GLN B C 1
ATOM 2323 O O . GLN B 1 140 ? 5.316 -30.391 -16 1 95.19 140 GLN B O 1
ATOM 2328 N N . TRP B 1 141 ? 4.332 -28.531 -15.516 1 94.56 141 TRP B N 1
ATOM 2329 C CA . TRP B 1 141 ? 3.057 -28.969 -16.062 1 94.56 141 TRP B CA 1
ATOM 2330 C C . TRP B 1 141 ? 3.174 -29.234 -17.562 1 94.56 141 TRP B C 1
ATOM 2332 O O . TRP B 1 141 ? 2.697 -30.25 -18.062 1 94.56 141 TRP B O 1
ATOM 2342 N N . LYS B 1 142 ? 3.818 -28.266 -18.266 1 93.94 142 LYS B N 1
ATOM 2343 C CA . LYS B 1 142 ? 3.98 -28.422 -19.719 1 93.94 142 LYS B CA 1
ATOM 2344 C C . LYS B 1 142 ? 4.809 -29.656 -20.047 1 93.94 142 LYS B C 1
ATOM 2346 O O . LYS B 1 142 ? 4.516 -30.375 -21 1 93.94 142 LYS B O 1
ATOM 2351 N N . THR B 1 143 ? 5.785 -29.906 -19.234 1 94.19 143 THR B N 1
ATOM 2352 C CA . THR B 1 143 ? 6.641 -31.078 -19.438 1 94.19 143 THR B CA 1
ATOM 2353 C C . THR B 1 143 ? 5.852 -32.375 -19.25 1 94.19 143 THR B C 1
ATOM 2355 O O . THR B 1 143 ? 5.926 -33.281 -20.078 1 94.19 143 THR B O 1
ATOM 2358 N N . GLU B 1 144 ? 5.09 -32.438 -18.141 1 92.69 144 GLU B N 1
ATOM 2359 C CA . GLU B 1 144 ? 4.309 -33.656 -17.859 1 92.69 144 GLU B CA 1
ATOM 2360 C C . GLU B 1 144 ? 3.213 -33.844 -18.906 1 92.69 144 GLU B C 1
ATOM 2362 O O . GLU B 1 144 ? 2.918 -34.969 -19.297 1 92.69 144 GLU B O 1
ATOM 2367 N N . LYS B 1 145 ? 2.676 -32.75 -19.328 1 90.38 145 LYS B N 1
ATOM 2368 C CA . LYS B 1 145 ? 1.651 -32.812 -20.375 1 90.38 145 LYS B CA 1
ATOM 2369 C C . LYS B 1 145 ? 2.213 -33.406 -21.672 1 90.38 145 LYS B C 1
ATOM 2371 O O . LYS B 1 145 ? 1.562 -34.219 -22.312 1 90.38 145 LYS B O 1
ATOM 2376 N N . LYS B 1 146 ? 3.391 -33.031 -22.047 1 91.69 146 LYS B N 1
ATOM 2377 C CA . LYS B 1 146 ? 4.055 -33.531 -23.25 1 91.69 146 LYS B CA 1
ATOM 2378 C C . LYS B 1 146 ? 4.359 -35.031 -23.109 1 91.69 146 LYS B C 1
ATOM 2380 O O . LYS B 1 146 ? 4.219 -35.781 -24.078 1 91.69 146 LYS B O 1
ATOM 2385 N N . ARG B 1 147 ? 4.621 -35.5 -21.938 1 92.25 147 ARG B N 1
ATOM 2386 C CA . ARG B 1 147 ? 4.965 -36.906 -21.688 1 92.25 147 ARG B CA 1
ATOM 2387 C C . ARG B 1 147 ? 3.734 -37.781 -21.828 1 92.25 147 ARG B C 1
ATOM 2389 O O . ARG B 1 147 ? 3.846 -38.938 -22.25 1 92.25 147 ARG B O 1
ATOM 2396 N N . VAL B 1 148 ? 2.621 -37.219 -21.469 1 88.69 148 VAL B N 1
ATOM 2397 C CA . VAL B 1 148 ? 1.378 -37.969 -21.547 1 88.69 148 VAL B CA 1
ATOM 2398 C C . VAL B 1 148 ? 0.92 -38.094 -23 1 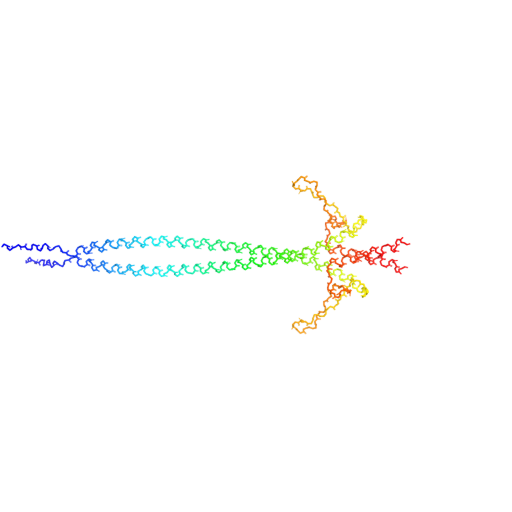88.69 148 VAL B C 1
ATOM 2400 O O . VAL B 1 148 ? 0.353 -39.094 -23.406 1 88.69 148 VAL B O 1
ATOM 2403 N N . MET B 1 149 ? 1.197 -37.031 -23.844 1 85 149 MET B N 1
ATOM 2404 C CA . MET B 1 149 ? 0.77 -37.031 -25.234 1 85 149 MET B CA 1
ATOM 2405 C C . MET B 1 149 ? 1.715 -37.844 -26.109 1 85 149 MET B C 1
ATOM 2407 O O . MET B 1 149 ? 1.328 -38.312 -27.188 1 85 149 MET B O 1
ATOM 2411 N N . ASP B 1 150 ? 2.943 -38.094 -25.75 1 74.06 150 ASP B N 1
ATOM 2412 C CA . ASP B 1 150 ? 3.877 -38.969 -26.469 1 74.06 150 ASP B CA 1
ATOM 2413 C C . ASP B 1 150 ? 3.66 -40.438 -26.078 1 74.06 150 ASP B C 1
ATOM 2415 O O . ASP B 1 150 ? 3.75 -41.312 -26.938 1 74.06 150 ASP B O 1
#

Sequence (300 aa):
MLFPFIAIGFSPSKKESEDLKKELVAIYKQIAELEEQLKAKTESLHSKSMELEIALQELENLQKNLTLDFNVKNYELQDATRELIGGLKGNSKRSRIGVKSLKTLDDPHGKGGLAVEELWHNKENRIASLKEGVEYIIKQWKTEKKRVMDMLFPFIAIGFSPSKKESEDLKKELVAIYKQIAELEEQLKAKTESLHSKSMELEIALQELENLQKNLTLDFNVKNYELQDATRELIGGLKGNSKRSRIGVKSLKTLDDPHGKGGLAVEELWHNKENRIASLKEGVEYIIKQWKTEKKRVMD